Protein AF-A0A3Q2PPS7-F1 (afdb_monomer_lite)

Sequence (268 aa):
MADKELTRVRGRFVEKISKALIKQLLDDLLEDRLLNDGETDSVLEDNTGKADMARCLIDMVRKKGDKASRKMLEHLNKRDPTLFSELGLTDTATPAPQKQQGWSNTLVTTTDSFWNEKRNSKDIYSVSDCSLKSRVALLITNRNFSDTKLTRKGAEKDEENMEKLLRSLNYEVVKYNDLTAERINEALRNFKEHPKLSNTDSVFVVIMSHGKREFVLGVNHSNEKPDEFPIDNIYKYLGPQECPALMNKPKIIIIQACRGGSLYPSWV

Structure (mmCIF, N/CA/C/O backbone):
data_AF-A0A3Q2PPS7-F1
#
_entry.id   AF-A0A3Q2PPS7-F1
#
loop_
_atom_site.group_PDB
_atom_site.id
_atom_site.type_symbol
_atom_site.label_atom_id
_atom_site.label_alt_id
_atom_site.label_comp_id
_atom_site.label_asym_id
_atom_site.label_entity_id
_atom_site.label_seq_id
_atom_site.pdbx_PDB_ins_code
_atom_site.Cartn_x
_atom_site.Cartn_y
_atom_site.Cartn_z
_atom_site.occupancy
_atom_site.B_iso_or_equiv
_atom_site.auth_seq_id
_atom_site.auth_comp_id
_atom_site.auth_asym_id
_atom_site.auth_atom_id
_atom_site.pdbx_PDB_model_num
ATOM 1 N N . MET A 1 1 ? -31.297 3.226 -7.432 1.00 61.66 1 MET A N 1
ATOM 2 C CA . MET A 1 1 ? -29.826 3.143 -7.548 1.00 61.66 1 MET A CA 1
ATOM 3 C C . MET A 1 1 ? -29.544 2.171 -8.684 1.00 61.66 1 MET A C 1
ATOM 5 O O . MET A 1 1 ? -30.187 1.128 -8.738 1.00 61.66 1 MET A O 1
ATOM 9 N N . ALA A 1 2 ? -28.716 2.567 -9.643 1.00 74.88 2 ALA A N 1
ATOM 10 C CA . ALA A 1 2 ? -28.432 1.851 -10.883 1.00 74.88 2 ALA A CA 1
ATOM 11 C C . ALA A 1 2 ? -27.744 0.492 -10.652 1.00 74.88 2 ALA A C 1
ATOM 13 O O . ALA A 1 2 ? -27.945 -0.440 -11.424 1.00 74.88 2 ALA A O 1
ATOM 14 N N . ASP A 1 3 ? -26.989 0.340 -9.565 1.00 73.12 3 ASP A N 1
ATOM 15 C CA . ASP A 1 3 ? -26.395 -0.933 -9.129 1.00 73.12 3 ASP A CA 1
ATOM 16 C C . ASP A 1 3 ? -27.457 -1.991 -8.749 1.00 73.12 3 ASP A C 1
ATOM 18 O O . ASP A 1 3 ? -27.332 -3.181 -9.075 1.00 73.12 3 ASP A O 1
ATOM 22 N N . LYS A 1 4 ? -28.549 -1.556 -8.106 1.00 77.88 4 LYS A N 1
ATOM 23 C CA . LYS A 1 4 ? -29.717 -2.392 -7.791 1.00 77.88 4 LYS A CA 1
ATOM 24 C C . LYS A 1 4 ? -30.485 -2.769 -9.055 1.00 77.88 4 LYS A C 1
ATOM 26 O O . LYS A 1 4 ? -30.928 -3.910 -9.168 1.00 77.88 4 LYS A O 1
ATOM 31 N N . GLU A 1 5 ? -30.569 -1.862 -10.028 1.00 80.50 5 GLU A N 1
ATOM 32 C CA . GLU A 1 5 ? -31.173 -2.153 -11.333 1.00 80.50 5 GLU A CA 1
ATOM 33 C C . GLU A 1 5 ? -30.358 -3.185 -12.117 1.00 80.50 5 GLU A C 1
ATOM 35 O O . GLU A 1 5 ? -30.931 -4.173 -12.571 1.00 80.50 5 GLU A O 1
ATOM 40 N N . LEU A 1 6 ? -29.026 -3.050 -12.184 1.00 83.81 6 LEU A N 1
ATOM 41 C CA . LEU A 1 6 ? -28.160 -4.070 -12.794 1.00 83.81 6 LEU A CA 1
ATOM 42 C C . LEU A 1 6 ? -28.291 -5.431 -12.103 1.00 83.81 6 LEU A C 1
ATOM 44 O O . LEU A 1 6 ? -28.300 -6.465 -12.766 1.00 83.81 6 LEU A O 1
ATOM 48 N N . THR A 1 7 ? -28.463 -5.450 -10.781 1.00 85.50 7 THR A N 1
ATOM 49 C CA . THR A 1 7 ? -28.730 -6.693 -10.040 1.00 85.50 7 THR A CA 1
ATOM 50 C C . THR A 1 7 ? -30.071 -7.311 -10.432 1.00 85.50 7 THR A C 1
ATOM 52 O O . THR A 1 7 ? -30.137 -8.519 -10.662 1.00 85.50 7 THR A O 1
ATOM 55 N N . ARG A 1 8 ? -31.120 -6.492 -10.573 1.00 85.94 8 ARG A N 1
ATOM 56 C CA . ARG A 1 8 ? -32.465 -6.921 -10.982 1.00 85.94 8 ARG A CA 1
ATOM 57 C C . ARG A 1 8 ? -32.490 -7.475 -12.406 1.00 85.94 8 ARG A C 1
ATOM 59 O O . ARG A 1 8 ? -33.184 -8.457 -12.667 1.00 85.94 8 ARG A O 1
ATOM 66 N N . VAL A 1 9 ? -31.753 -6.865 -13.336 1.00 87.44 9 VAL A N 1
ATOM 67 C CA . VAL A 1 9 ? -31.757 -7.277 -14.751 1.00 87.44 9 VAL A CA 1
ATOM 68 C C . VAL A 1 9 ? -30.691 -8.317 -15.097 1.00 87.44 9 VAL A C 1
ATOM 70 O O . VAL A 1 9 ? -30.728 -8.854 -16.200 1.00 87.44 9 VAL A O 1
ATOM 73 N N . ARG A 1 10 ? -29.795 -8.667 -14.161 1.00 87.19 10 ARG A N 1
ATOM 74 C CA . ARG A 1 10 ? -28.635 -9.549 -14.384 1.00 87.19 10 ARG A CA 1
ATOM 75 C C . ARG A 1 10 ? -28.946 -10.835 -15.145 1.00 87.19 10 ARG A C 1
ATOM 77 O O . ARG A 1 10 ? -28.239 -11.153 -16.093 1.00 87.19 10 ARG A O 1
ATOM 84 N N . GLY A 1 11 ? -29.985 -11.571 -14.747 1.00 83.50 11 GLY A N 1
ATOM 85 C CA . GLY A 1 11 ? -30.353 -12.832 -15.407 1.00 83.50 11 GLY A CA 1
ATOM 86 C C . GLY A 1 11 ? -30.744 -12.629 -16.873 1.00 83.50 11 GLY A C 1
ATOM 87 O O . GLY A 1 11 ? -30.149 -13.224 -17.767 1.00 83.50 11 GLY A O 1
ATOM 88 N N . ARG A 1 12 ? -31.668 -11.694 -17.121 1.00 86.00 12 ARG A N 1
ATOM 89 C CA . ARG A 1 12 ? -32.157 -11.372 -18.471 1.00 86.00 12 ARG A CA 1
ATOM 90 C C . ARG A 1 12 ? -31.072 -10.750 -19.351 1.00 86.00 12 ARG A C 1
ATOM 92 O O . ARG A 1 12 ? -31.023 -11.023 -20.545 1.00 86.00 12 ARG A O 1
ATOM 99 N N . PHE A 1 13 ? -30.185 -9.949 -18.762 1.00 88.00 13 PHE A N 1
ATOM 100 C CA . PHE A 1 13 ? -29.039 -9.365 -19.453 1.00 88.00 13 PHE A CA 1
ATOM 101 C C . PHE A 1 13 ? -28.119 -10.456 -20.009 1.00 88.00 13 PHE A C 1
ATOM 103 O O . PHE A 1 13 ? -27.804 -10.443 -21.194 1.00 88.00 13 PHE A O 1
ATOM 110 N N . VAL A 1 14 ? -27.762 -11.445 -19.183 1.00 88.44 14 VAL A N 1
ATOM 111 C CA . VAL A 1 14 ? -26.892 -12.570 -19.565 1.00 88.44 14 VAL A CA 1
ATOM 112 C C . VAL A 1 14 ? -27.507 -13.429 -20.674 1.00 88.44 14 VAL A C 1
ATOM 114 O O . VAL A 1 14 ? -26.804 -13.866 -21.589 1.00 88.44 14 VAL A O 1
ATOM 117 N N . GLU A 1 15 ? -28.818 -13.655 -20.619 1.00 85.81 15 GLU A N 1
ATOM 118 C CA . GLU A 1 15 ? -29.540 -14.440 -21.623 1.00 85.81 15 GLU A CA 1
ATOM 119 C C . GLU A 1 15 ? -29.601 -13.732 -22.977 1.00 85.81 15 GLU A C 1
ATOM 121 O O . GLU A 1 15 ? -29.369 -14.357 -24.016 1.00 85.81 15 GLU A O 1
ATOM 126 N N . LYS A 1 16 ? -29.870 -12.423 -22.981 1.00 85.31 16 LYS A N 1
ATOM 127 C CA . LYS A 1 16 ? -30.231 -11.693 -24.201 1.00 85.31 16 LYS A CA 1
ATOM 128 C C . LYS A 1 16 ? -29.073 -10.974 -24.885 1.00 85.31 16 LYS A C 1
ATOM 130 O O . LYS A 1 16 ? -29.063 -10.907 -26.110 1.00 85.31 16 LYS A O 1
ATOM 135 N N . ILE A 1 17 ? -28.064 -10.504 -24.151 1.00 89.00 17 ILE A N 1
ATOM 136 C CA . ILE A 1 17 ? -26.972 -9.729 -24.757 1.00 89.00 17 ILE A CA 1
ATOM 137 C C . ILE A 1 17 ? -26.162 -10.564 -25.760 1.00 89.00 17 ILE A C 1
ATOM 139 O O . ILE A 1 17 ? -25.906 -11.744 -25.532 1.00 89.00 17 ILE A O 1
ATOM 143 N N . SER A 1 18 ? -25.750 -9.984 -26.887 1.00 87.69 18 SER A N 1
ATOM 144 C CA . SER A 1 18 ? -24.896 -10.659 -27.873 1.00 87.69 18 SER A CA 1
ATOM 145 C C . SER A 1 18 ? -23.407 -10.494 -27.538 1.00 87.69 18 SER A C 1
ATOM 147 O O . SER A 1 18 ? -23.012 -9.526 -26.892 1.00 87.69 18 SER A O 1
ATOM 149 N N . LYS A 1 19 ? -22.540 -11.404 -28.015 1.00 85.44 19 LYS A N 1
ATOM 150 C CA . LYS A 1 19 ? -21.078 -11.258 -27.838 1.00 85.44 19 LYS A CA 1
ATOM 151 C C . LYS A 1 19 ? -20.547 -9.950 -28.443 1.00 85.44 19 LYS A C 1
ATOM 153 O O . LYS A 1 19 ? -19.611 -9.374 -27.903 1.00 85.44 19 LYS A O 1
ATOM 158 N N . ALA A 1 20 ? -21.145 -9.487 -29.542 1.00 86.00 20 ALA A N 1
ATOM 159 C CA . ALA A 1 20 ? -20.777 -8.227 -30.183 1.00 86.00 20 ALA A CA 1
ATOM 160 C C . ALA A 1 20 ? -21.108 -7.020 -29.292 1.00 86.00 20 ALA A C 1
ATOM 162 O O . ALA A 1 20 ? -20.257 -6.157 -29.106 1.00 86.00 20 ALA A O 1
ATOM 163 N N . LEU A 1 21 ? -22.296 -7.004 -28.676 1.00 88.00 21 LEU A N 1
ATOM 164 C CA . LEU A 1 21 ? -22.686 -5.939 -27.748 1.00 88.00 21 LEU A CA 1
ATOM 165 C C . LEU A 1 21 ? -21.839 -5.939 -26.473 1.00 88.00 21 LEU A C 1
ATOM 167 O O . LEU A 1 21 ? -21.512 -4.870 -25.978 1.00 88.00 21 LEU A O 1
ATOM 171 N N . ILE A 1 22 ? -21.431 -7.106 -25.960 1.00 88.75 22 ILE A N 1
ATOM 172 C CA . ILE A 1 22 ? -20.503 -7.176 -24.816 1.00 88.75 22 ILE A CA 1
ATOM 173 C C . ILE A 1 22 ? -19.193 -6.451 -25.145 1.00 88.75 22 ILE A C 1
ATOM 175 O O . ILE A 1 22 ? -18.739 -5.644 -24.344 1.00 88.75 22 ILE A O 1
ATOM 179 N N . LYS A 1 23 ? -18.612 -6.708 -26.325 1.00 88.00 23 LYS A N 1
ATOM 180 C CA . LYS A 1 23 ? -17.372 -6.050 -26.766 1.00 88.00 23 LYS A CA 1
ATOM 181 C C . LYS A 1 23 ? -17.551 -4.540 -26.917 1.00 88.00 23 LYS A C 1
ATOM 183 O O . LYS A 1 23 ? -16.777 -3.785 -26.356 1.00 88.00 23 LYS A O 1
ATOM 188 N N . GLN A 1 24 ? -18.629 -4.109 -27.570 1.00 89.69 24 GLN A N 1
ATOM 189 C CA . GLN A 1 24 ? -18.915 -2.681 -27.739 1.00 89.69 24 GLN A CA 1
ATOM 190 C C . GLN A 1 24 ? -19.123 -1.956 -26.403 1.00 89.69 24 GLN A C 1
ATOM 192 O O . GLN A 1 24 ? -18.656 -0.836 -26.239 1.00 89.69 24 GLN A O 1
ATOM 197 N N . LEU A 1 25 ? -19.793 -2.592 -25.435 1.00 90.75 25 LEU A N 1
ATOM 198 C CA . LEU A 1 25 ? -19.950 -2.022 -24.096 1.00 90.75 25 LEU A CA 1
ATOM 199 C C . LEU A 1 25 ? -18.625 -1.956 -23.337 1.00 90.75 25 LEU A C 1
ATOM 201 O O . LEU A 1 25 ? -18.430 -1.029 -22.560 1.00 90.75 25 LEU A O 1
ATOM 205 N N . LEU A 1 26 ? -17.732 -2.926 -23.529 1.00 88.81 26 LEU A N 1
ATOM 206 C CA . LEU A 1 26 ? -16.391 -2.874 -22.954 1.00 88.81 26 LEU A CA 1
ATOM 207 C C . LEU A 1 26 ? -15.601 -1.688 -23.516 1.00 88.81 26 LEU A C 1
ATOM 209 O O . LEU A 1 26 ? -15.055 -0.923 -22.727 1.00 88.81 26 LEU A O 1
ATOM 213 N N . ASP A 1 27 ? -15.636 -1.483 -24.836 1.00 89.50 27 ASP A N 1
ATOM 214 C CA . ASP A 1 27 ? -14.984 -0.346 -25.499 1.00 89.50 27 ASP A CA 1
ATOM 215 C C . ASP A 1 27 ? -15.531 0.998 -24.978 1.00 89.50 27 ASP A C 1
ATOM 217 O O . ASP A 1 27 ? -14.763 1.881 -24.597 1.00 89.50 27 ASP A O 1
ATOM 221 N N . ASP A 1 28 ? -16.860 1.131 -24.874 1.00 88.62 28 ASP A N 1
ATOM 222 C CA . ASP A 1 28 ? -17.522 2.341 -24.359 1.00 88.62 28 ASP A CA 1
ATOM 223 C C . ASP A 1 28 ? -17.148 2.627 -22.888 1.00 88.62 28 ASP A C 1
ATOM 225 O O . ASP A 1 28 ? -16.948 3.774 -22.478 1.00 88.62 28 ASP A O 1
ATOM 229 N N . LEU A 1 29 ? -17.046 1.580 -22.061 1.00 88.56 29 LEU A N 1
ATOM 230 C CA . LEU A 1 29 ? -16.670 1.704 -20.649 1.00 88.56 29 LEU A CA 1
ATOM 231 C C . LEU A 1 29 ? -15.171 1.968 -20.457 1.00 88.56 29 LEU A C 1
ATOM 233 O O . LEU A 1 29 ? -14.788 2.577 -19.450 1.00 88.56 29 LEU A O 1
ATOM 237 N N . LEU A 1 30 ? -14.337 1.519 -21.392 1.00 86.44 30 LEU A N 1
ATOM 238 C CA . LEU A 1 30 ? -12.911 1.821 -21.446 1.00 86.44 30 LEU A CA 1
ATOM 239 C C . LEU A 1 30 ? -12.684 3.288 -21.841 1.00 86.44 30 LEU A C 1
ATOM 241 O O . LEU A 1 30 ? -11.915 3.988 -21.180 1.00 86.44 30 LEU A O 1
ATOM 245 N N . GLU A 1 31 ? -13.418 3.787 -22.842 1.00 85.88 31 GLU A N 1
ATOM 246 C CA . GLU A 1 31 ? -13.375 5.193 -23.271 1.00 85.88 31 GLU A CA 1
ATOM 247 C C . GLU A 1 31 ? -13.776 6.145 -22.130 1.00 85.88 31 GLU A C 1
ATOM 249 O O . GLU A 1 31 ? -13.086 7.130 -21.849 1.00 85.88 31 GLU A O 1
ATOM 254 N N . ASP A 1 32 ? -14.821 5.790 -21.377 1.00 82.88 32 ASP A N 1
ATOM 255 C CA . ASP A 1 32 ? -15.263 6.528 -20.187 1.00 82.88 32 ASP A CA 1
ATOM 256 C C . ASP A 1 32 ? -14.339 6.357 -18.960 1.00 82.88 32 ASP A C 1
ATOM 258 O O . ASP A 1 32 ? -14.614 6.912 -17.886 1.00 82.88 32 ASP A O 1
ATOM 262 N N . ARG A 1 33 ? -13.236 5.601 -19.094 1.00 81.88 33 ARG A N 1
ATOM 263 C CA . ARG A 1 33 ? -12.273 5.260 -18.028 1.00 81.88 33 ARG A CA 1
ATOM 264 C C . ARG A 1 33 ? -12.924 4.609 -16.806 1.00 81.88 33 ARG A C 1
ATOM 266 O O . ARG A 1 33 ? -12.475 4.789 -15.670 1.00 81.88 33 ARG A O 1
ATOM 273 N N . LEU A 1 34 ? -14.020 3.886 -17.021 1.00 82.12 34 LEU A N 1
ATOM 274 C CA . LEU A 1 34 ? -14.701 3.116 -15.982 1.00 82.12 34 LEU A CA 1
ATOM 275 C C . LEU A 1 34 ? -14.068 1.738 -15.829 1.00 82.12 34 LEU A C 1
ATOM 277 O O . LEU A 1 34 ? -13.962 1.245 -14.702 1.00 82.12 34 LEU A O 1
ATOM 281 N N . LEU A 1 35 ? -13.622 1.155 -16.939 1.00 85.06 35 LEU A N 1
ATOM 282 C CA . LEU A 1 35 ? -12.766 -0.024 -16.974 1.00 85.06 35 LEU A CA 1
ATOM 283 C C . LEU A 1 35 ? -11.358 0.376 -17.426 1.00 85.06 35 LEU A C 1
ATOM 285 O O . LEU A 1 35 ? -11.183 1.392 -18.096 1.00 85.06 35 LEU A O 1
ATOM 289 N N . ASN A 1 36 ? -10.357 -0.397 -17.017 1.00 85.19 36 ASN A N 1
ATOM 290 C CA . ASN A 1 36 ? -9.024 -0.361 -17.619 1.00 85.19 36 ASN A CA 1
ATOM 291 C C . ASN A 1 36 ? -8.842 -1.529 -18.601 1.00 85.19 36 ASN A C 1
ATOM 293 O O . ASN A 1 36 ? -9.676 -2.437 -18.644 1.00 85.19 36 ASN A O 1
ATOM 297 N N . ASP A 1 37 ? -7.754 -1.504 -19.373 1.00 76.62 37 ASP A N 1
ATOM 298 C CA . ASP A 1 37 ? -7.463 -2.533 -20.379 1.00 76.62 37 ASP A CA 1
ATOM 299 C C . ASP A 1 37 ? -7.455 -3.937 -19.753 1.00 76.62 37 ASP A C 1
ATOM 301 O O . ASP A 1 37 ? -8.170 -4.822 -20.205 1.00 76.62 37 ASP A O 1
ATOM 305 N N . GLY A 1 38 ? -6.797 -4.112 -18.601 1.00 74.00 38 GLY A N 1
ATOM 306 C CA . GLY A 1 38 ? -6.730 -5.414 -17.926 1.00 74.00 38 GLY A CA 1
ATOM 307 C C . GLY A 1 38 ? -8.075 -5.927 -17.390 1.00 74.00 38 GLY A C 1
ATOM 308 O O . GLY A 1 38 ? -8.324 -7.131 -17.366 1.00 74.00 38 GLY A O 1
ATOM 309 N N . GLU A 1 39 ? -8.968 -5.036 -16.962 1.00 82.06 39 GLU A N 1
ATOM 310 C CA . GLU A 1 39 ? -10.337 -5.384 -16.563 1.00 82.06 39 GLU A CA 1
ATOM 311 C C . GLU A 1 39 ? -11.185 -5.808 -17.766 1.00 82.06 39 GLU A C 1
ATOM 313 O O . GLU A 1 39 ? -11.967 -6.755 -17.667 1.00 82.06 39 GLU A O 1
ATOM 318 N N . THR A 1 40 ? -10.998 -5.136 -18.900 1.00 82.94 40 THR A N 1
ATOM 319 C CA . THR A 1 40 ? -11.643 -5.476 -20.171 1.00 82.94 40 THR A CA 1
ATOM 320 C C . THR A 1 40 ? -11.170 -6.836 -20.676 1.00 82.94 40 THR A C 1
ATOM 322 O O . THR A 1 40 ? -11.998 -7.696 -20.989 1.00 82.94 40 THR A O 1
ATOM 325 N N . ASP A 1 41 ? -9.862 -7.078 -20.634 1.00 77.38 41 ASP A N 1
ATOM 326 C CA . ASP A 1 41 ? -9.247 -8.344 -21.026 1.00 77.38 41 ASP A CA 1
ATOM 327 C C . ASP A 1 41 ? -9.715 -9.492 -20.127 1.00 77.38 41 ASP A C 1
ATOM 329 O O . ASP A 1 41 ? -10.116 -10.537 -20.628 1.00 77.38 41 ASP A O 1
ATOM 333 N N . SER A 1 42 ? -9.831 -9.274 -18.811 1.00 78.81 42 SER A N 1
ATOM 334 C CA . SER A 1 42 ? -10.360 -10.290 -17.881 1.00 78.81 42 SER A CA 1
ATOM 335 C C . SER A 1 42 ? -11.794 -10.726 -18.236 1.00 78.81 42 SER A C 1
ATOM 337 O O . SER A 1 42 ? -12.177 -11.881 -18.055 1.00 78.81 42 SER A O 1
ATOM 339 N N . VAL A 1 43 ? -12.628 -9.821 -18.765 1.00 78.19 43 VAL A N 1
ATOM 340 C CA . VAL A 1 43 ? -13.983 -10.180 -19.222 1.00 78.19 43 VAL A CA 1
ATOM 341 C C . VAL A 1 43 ? -13.936 -11.010 -20.512 1.00 78.19 43 VAL A C 1
ATOM 343 O O . VAL A 1 43 ? -14.781 -11.895 -20.692 1.00 78.19 43 VAL A O 1
ATOM 346 N N . LEU A 1 44 ? -12.970 -10.751 -21.396 1.00 76.00 44 LEU A N 1
ATOM 347 C CA . LEU A 1 44 ? -12.836 -11.402 -22.701 1.00 76.00 44 LEU A CA 1
ATOM 348 C C . LEU A 1 44 ? -12.096 -12.749 -22.644 1.00 76.00 44 LEU A C 1
ATOM 350 O O . LEU A 1 44 ? -12.495 -13.676 -23.348 1.00 76.00 44 LEU A O 1
ATOM 354 N N . GLU A 1 45 ? -11.049 -12.859 -21.828 1.00 66.94 45 GLU A N 1
ATOM 355 C CA . GLU A 1 45 ? -10.108 -13.985 -21.802 1.00 66.94 45 GLU A CA 1
ATOM 356 C C . GLU A 1 45 ? -10.534 -15.100 -20.837 1.00 66.94 45 GLU A C 1
ATOM 358 O O . GLU A 1 45 ? -10.444 -16.278 -21.185 1.00 66.94 45 GLU A O 1
ATOM 363 N N . ASP A 1 46 ? -11.090 -14.755 -19.669 1.00 58.69 46 ASP A N 1
ATOM 364 C CA . ASP A 1 46 ? -11.465 -15.746 -18.645 1.00 58.69 46 ASP A CA 1
ATOM 365 C C . ASP A 1 46 ? -12.777 -16.490 -18.966 1.00 58.69 46 ASP A C 1
ATOM 367 O O . ASP A 1 46 ? -13.177 -17.408 -18.247 1.00 58.69 46 ASP A O 1
ATOM 371 N N . ASN A 1 47 ? -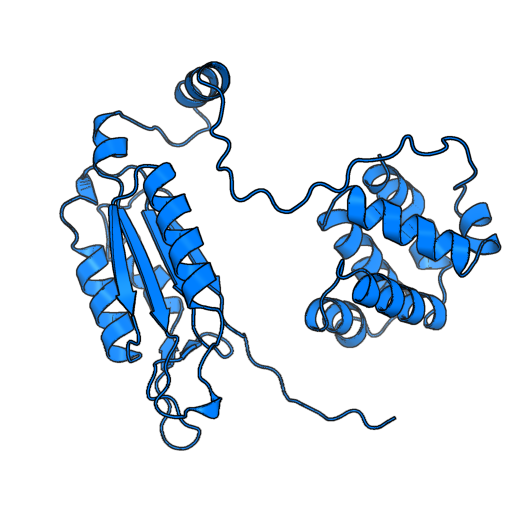13.482 -16.109 -20.040 1.00 63.16 47 ASN A N 1
ATOM 372 C CA . ASN A 1 47 ? -14.845 -16.563 -20.317 1.00 63.16 47 ASN A CA 1
ATOM 373 C C . ASN A 1 47 ? -14.998 -17.107 -21.748 1.00 63.16 47 ASN A C 1
ATOM 375 O O . ASN A 1 47 ? -15.176 -16.361 -22.709 1.00 63.16 47 ASN A O 1
ATOM 379 N N . THR A 1 48 ? -15.033 -18.433 -21.905 1.00 65.38 48 THR A N 1
ATOM 380 C CA . THR A 1 48 ? -15.234 -19.087 -23.217 1.00 65.38 48 THR A CA 1
ATOM 381 C C . THR A 1 48 ? -16.681 -18.955 -23.737 1.00 65.38 48 THR A C 1
ATOM 383 O O . THR A 1 48 ? -16.939 -18.956 -24.951 1.00 65.38 48 THR A O 1
ATOM 386 N N . GLY A 1 49 ? -17.652 -18.775 -22.831 1.00 78.50 49 GLY A N 1
ATOM 387 C CA . GLY A 1 49 ? -19.085 -18.671 -23.119 1.00 78.50 49 GLY A CA 1
ATOM 388 C C . GLY A 1 49 ? -19.645 -17.241 -23.080 1.00 78.50 49 GLY A C 1
ATOM 389 O O . GLY A 1 49 ? -19.288 -16.441 -22.222 1.00 78.50 49 GLY A O 1
ATOM 390 N N . LYS A 1 50 ? -20.619 -16.934 -23.961 1.00 87.00 50 LYS A N 1
ATOM 391 C CA . LYS A 1 50 ? -21.354 -15.641 -23.980 1.00 87.00 50 LYS A CA 1
ATOM 392 C C . LYS A 1 50 ? -21.913 -15.280 -22.599 1.00 87.00 50 LYS A C 1
ATOM 394 O O . LYS A 1 50 ? -21.859 -14.126 -22.187 1.00 87.00 50 LYS A O 1
ATOM 399 N N . ALA A 1 51 ? -22.474 -16.275 -21.913 1.00 84.69 51 ALA A N 1
ATOM 400 C CA . ALA A 1 51 ? -23.114 -16.079 -20.623 1.00 84.69 51 ALA A CA 1
ATOM 401 C C . ALA A 1 51 ? -22.104 -15.696 -19.532 1.00 84.69 51 ALA A C 1
ATOM 403 O O . ALA A 1 51 ? -22.400 -14.840 -18.703 1.00 84.69 51 ALA A O 1
ATOM 404 N N . ASP A 1 52 ? -20.910 -16.285 -19.555 1.00 83.19 52 ASP A N 1
ATOM 405 C CA . ASP A 1 52 ? -19.876 -16.011 -18.559 1.00 83.19 52 ASP A CA 1
ATOM 406 C C . ASP A 1 52 ? -19.242 -14.639 -18.797 1.00 83.19 52 ASP A C 1
ATOM 408 O O . ASP A 1 52 ? -19.141 -13.851 -17.861 1.00 83.19 52 ASP A O 1
ATOM 412 N N . MET A 1 53 ? -19.012 -14.266 -20.064 1.00 84.06 53 MET A N 1
ATOM 413 C CA . MET A 1 53 ? -18.604 -12.903 -20.433 1.00 84.06 53 MET A CA 1
ATOM 414 C C . MET A 1 53 ? -19.620 -11.863 -19.933 1.00 84.06 53 MET A C 1
ATOM 416 O O . MET A 1 53 ? -19.256 -10.859 -19.323 1.00 84.06 53 MET A O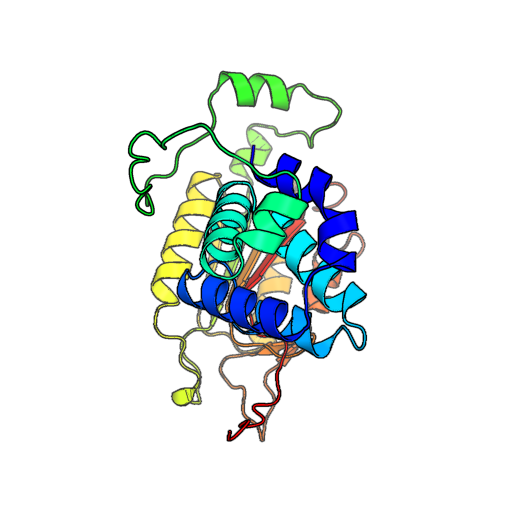 1
ATOM 420 N N . ALA A 1 54 ? -20.916 -12.115 -20.149 1.00 88.31 54 ALA A N 1
ATOM 421 C CA . ALA A 1 54 ? -21.974 -11.208 -19.717 1.00 88.31 54 ALA A CA 1
ATOM 422 C C . ALA A 1 54 ? -22.066 -11.103 -18.185 1.00 88.31 54 ALA A C 1
ATOM 424 O O . ALA A 1 54 ? -22.309 -10.013 -17.667 1.00 88.31 54 ALA A O 1
ATOM 425 N N . ARG A 1 55 ? -21.854 -12.213 -17.458 1.00 90.31 55 ARG A N 1
ATOM 426 C CA . ARG A 1 55 ? -21.801 -12.234 -15.986 1.00 90.31 55 ARG A CA 1
ATOM 427 C C . ARG A 1 55 ? -20.605 -11.448 -15.465 1.00 90.31 55 ARG A C 1
ATOM 429 O O . ARG A 1 55 ? -20.782 -10.626 -14.570 1.00 90.31 55 ARG A O 1
ATOM 436 N N . CYS A 1 56 ? -19.424 -11.660 -16.038 1.00 86.88 56 CYS A N 1
ATOM 437 C CA . CYS A 1 56 ? -18.217 -10.951 -15.631 1.00 86.88 56 CYS A CA 1
ATOM 438 C C . CYS A 1 56 ? -18.341 -9.448 -15.887 1.00 86.88 56 CYS A C 1
ATOM 440 O O . CYS A 1 56 ? -18.099 -8.675 -14.962 1.00 86.88 56 CYS A O 1
ATOM 442 N N . LEU A 1 57 ? -18.834 -9.032 -17.060 1.00 90.00 57 LEU A N 1
ATOM 443 C CA . LEU A 1 57 ? -19.073 -7.619 -17.371 1.00 90.00 57 LEU A CA 1
ATOM 444 C C . LEU A 1 57 ? -20.008 -6.957 -16.347 1.00 90.00 57 LEU A C 1
ATOM 446 O O . LEU A 1 57 ? -19.645 -5.970 -15.706 1.00 90.00 57 LEU A O 1
ATOM 450 N N . ILE A 1 58 ? -21.211 -7.508 -16.159 1.00 89.06 58 ILE A N 1
ATOM 451 C CA . ILE A 1 58 ? -22.222 -6.875 -15.302 1.00 89.06 58 ILE A CA 1
ATOM 452 C C . ILE A 1 58 ? -21.826 -6.889 -13.821 1.00 89.06 58 ILE A C 1
ATOM 454 O O . ILE A 1 58 ? -22.081 -5.922 -13.102 1.00 89.06 58 ILE A O 1
ATOM 458 N N . ASP A 1 59 ? -21.167 -7.953 -13.352 1.00 88.56 59 ASP A N 1
ATOM 459 C CA . ASP A 1 59 ? -20.715 -8.047 -11.965 1.00 88.56 59 ASP A CA 1
ATOM 460 C C . ASP A 1 59 ? -19.531 -7.111 -11.689 1.00 88.56 59 ASP A C 1
ATOM 462 O O . ASP A 1 59 ? -19.454 -6.536 -10.600 1.00 88.56 59 ASP A O 1
ATOM 466 N N . MET A 1 60 ? -18.636 -6.923 -12.664 1.00 86.62 60 MET A N 1
ATOM 467 C CA . MET A 1 60 ? -17.503 -6.003 -12.567 1.00 86.62 60 MET A CA 1
ATOM 468 C C . MET A 1 60 ? -17.970 -4.547 -12.511 1.00 86.62 60 MET A C 1
ATOM 470 O O . MET A 1 60 ? -17.592 -3.811 -11.596 1.00 86.62 60 MET A O 1
ATOM 474 N N . VAL A 1 61 ? -18.864 -4.152 -13.421 1.00 88.06 61 VAL A N 1
ATOM 475 C CA . VAL A 1 61 ? -19.447 -2.805 -13.431 1.00 88.06 61 VAL A CA 1
ATOM 476 C C . VAL A 1 61 ? -20.230 -2.533 -12.145 1.00 88.06 61 VAL A C 1
ATOM 478 O O . VAL A 1 61 ? -20.087 -1.463 -11.551 1.00 88.06 61 VAL A O 1
ATOM 481 N N . ARG A 1 62 ? -21.001 -3.512 -11.650 1.00 86.75 62 ARG A N 1
ATOM 482 C CA . ARG A 1 62 ? -21.734 -3.370 -10.384 1.00 86.75 62 ARG A CA 1
ATOM 483 C C . ARG A 1 62 ? -20.797 -3.143 -9.197 1.00 86.75 62 ARG A C 1
ATOM 485 O O . ARG A 1 62 ? -21.068 -2.278 -8.368 1.00 86.75 62 ARG A O 1
ATOM 492 N N . LYS A 1 63 ? -19.693 -3.894 -9.102 1.00 83.81 63 LYS A N 1
ATOM 493 C CA . LYS A 1 63 ? -18.712 -3.765 -8.005 1.00 83.81 63 LYS A CA 1
ATOM 494 C C . LYS A 1 63 ? -18.017 -2.399 -7.980 1.00 83.81 63 LYS A C 1
ATOM 496 O O . LYS A 1 63 ? -17.612 -1.957 -6.910 1.00 83.81 63 LYS A O 1
ATOM 501 N N . LYS A 1 64 ? -17.925 -1.713 -9.123 1.00 82.62 64 LYS A N 1
ATOM 502 C CA . LYS A 1 64 ? -17.400 -0.338 -9.227 1.00 82.62 64 LYS A CA 1
ATOM 503 C C . LYS A 1 64 ? -18.378 0.737 -8.738 1.00 82.62 64 LYS A C 1
ATOM 505 O O . LYS A 1 64 ? -17.981 1.885 -8.556 1.00 82.62 64 LYS A O 1
ATOM 510 N N . GLY A 1 65 ? -19.637 0.375 -8.487 1.00 81.62 65 GLY A N 1
ATOM 511 C CA . GLY A 1 65 ? -20.634 1.227 -7.843 1.00 81.62 65 GLY A CA 1
ATOM 512 C C . GLY A 1 65 ? -21.639 1.879 -8.796 1.00 81.62 65 GLY A C 1
ATOM 513 O O . GLY A 1 65 ? -21.672 1.629 -10.004 1.00 81.62 65 GLY A O 1
ATOM 514 N N . ASP A 1 66 ? -22.492 2.735 -8.224 1.00 78.94 66 ASP A N 1
ATOM 515 C CA . ASP A 1 66 ? -23.680 3.302 -8.884 1.00 78.94 66 ASP A CA 1
ATOM 516 C C . ASP A 1 66 ? -23.347 4.129 -10.137 1.00 78.94 66 ASP A C 1
ATOM 518 O O . ASP A 1 66 ? -24.063 4.065 -11.133 1.00 78.94 66 ASP A O 1
ATOM 522 N N . LYS A 1 67 ? -22.222 4.857 -10.125 1.00 81.69 67 LYS A N 1
ATOM 523 C CA . LYS A 1 67 ? -21.774 5.680 -11.260 1.00 81.69 67 LYS A CA 1
ATOM 524 C C . LYS A 1 67 ? -21.447 4.830 -12.491 1.00 81.69 67 LYS A C 1
ATOM 526 O O . LYS A 1 67 ? -21.934 5.128 -13.577 1.00 81.69 67 LYS A O 1
ATOM 531 N N . ALA A 1 68 ? -20.649 3.774 -12.314 1.00 85.38 68 ALA A N 1
ATOM 532 C CA . ALA A 1 68 ? -20.291 2.856 -13.394 1.00 85.38 68 ALA A CA 1
ATOM 533 C C . ALA A 1 68 ? -21.525 2.088 -13.887 1.00 85.38 68 ALA A C 1
ATOM 535 O O . ALA A 1 68 ? -21.757 1.979 -15.088 1.00 85.38 68 ALA A O 1
ATOM 536 N N . SER A 1 69 ? -22.369 1.653 -12.946 1.00 88.19 69 SER A N 1
ATOM 537 C CA . SER A 1 69 ? -23.628 0.964 -13.240 1.00 88.19 69 SER A CA 1
ATOM 538 C C . SER A 1 69 ? -24.569 1.812 -14.094 1.00 88.19 69 SER A C 1
ATOM 540 O O . SER A 1 69 ? -25.146 1.321 -15.058 1.00 88.19 69 SER A O 1
ATOM 542 N N . ARG A 1 70 ? -24.688 3.107 -13.788 1.00 86.25 70 ARG A N 1
ATOM 543 C CA . ARG A 1 70 ? -25.512 4.038 -14.564 1.00 86.25 70 ARG A CA 1
ATOM 544 C C . ARG A 1 70 ? -24.955 4.271 -15.962 1.00 86.25 70 ARG A C 1
ATOM 546 O O . ARG A 1 70 ? -25.712 4.252 -16.923 1.00 86.25 70 ARG A O 1
ATOM 553 N N . LYS A 1 71 ? -23.641 4.442 -16.081 1.00 87.69 71 LYS A N 1
ATOM 554 C CA . LYS A 1 71 ? -22.981 4.649 -17.372 1.00 87.69 71 LYS A CA 1
ATOM 555 C C . LYS A 1 71 ? -23.098 3.442 -18.300 1.00 87.69 71 LYS A C 1
ATOM 557 O O . LYS A 1 71 ? -23.382 3.611 -19.478 1.00 87.69 71 LYS A O 1
ATOM 562 N N . MET A 1 72 ? -22.999 2.227 -17.764 1.00 89.31 72 MET A N 1
ATOM 563 C CA . MET A 1 72 ? -23.285 1.011 -18.530 1.00 89.31 72 MET A CA 1
ATOM 564 C C . MET A 1 72 ? -24.734 0.972 -19.031 1.00 89.31 72 MET A C 1
ATOM 566 O O . MET A 1 72 ? -24.968 0.568 -20.164 1.00 89.31 72 MET A O 1
ATOM 570 N N . LEU A 1 73 ? -25.703 1.405 -18.217 1.00 87.88 73 LEU A N 1
ATOM 571 C CA . LEU A 1 73 ? -27.104 1.503 -18.636 1.00 87.88 73 LEU A CA 1
ATOM 572 C C . LEU A 1 73 ? -27.307 2.567 -19.730 1.00 87.88 73 LEU A C 1
ATOM 574 O O . LEU A 1 73 ? -28.038 2.311 -20.682 1.00 87.88 73 LEU A O 1
ATOM 578 N N . GLU A 1 74 ? -26.640 3.721 -19.631 1.00 87.44 74 GLU A N 1
ATOM 579 C CA . GLU A 1 74 ? -26.652 4.764 -20.671 1.00 87.44 74 GLU A CA 1
ATOM 580 C C . GLU A 1 74 ? -26.107 4.232 -22.007 1.00 87.44 74 GLU A C 1
ATOM 582 O O . GLU A 1 74 ? -26.757 4.387 -23.042 1.00 87.44 74 GLU A O 1
ATOM 587 N N . HIS A 1 75 ? -24.953 3.556 -21.987 1.00 88.31 75 HIS A N 1
ATOM 588 C CA . HIS A 1 75 ? -24.358 2.957 -23.188 1.00 88.31 75 HIS A CA 1
ATOM 589 C C . HIS A 1 75 ? -25.198 1.814 -23.746 1.00 88.31 75 HIS A C 1
ATOM 591 O O . HIS A 1 75 ? -25.378 1.727 -24.958 1.00 88.31 75 HIS A O 1
ATOM 597 N N . LEU A 1 76 ? -25.796 0.990 -22.882 1.00 88.44 76 LEU A N 1
ATOM 598 C CA . LEU A 1 76 ? -26.717 -0.066 -23.296 1.00 88.44 76 LEU A CA 1
ATOM 599 C C . LEU A 1 76 ? -27.942 0.509 -24.015 1.00 88.44 76 LEU A C 1
ATOM 601 O O . LEU A 1 76 ? -28.285 0.016 -25.084 1.00 88.44 76 LEU A O 1
ATOM 605 N N . ASN A 1 77 ? -28.553 1.575 -23.486 1.00 86.75 77 ASN A N 1
ATOM 606 C CA . ASN A 1 77 ? -29.671 2.254 -24.147 1.00 86.75 77 ASN A CA 1
ATOM 607 C C . ASN A 1 77 ? -29.251 2.888 -25.481 1.00 86.75 77 ASN A C 1
ATOM 609 O O . ASN A 1 77 ? -29.991 2.836 -26.454 1.00 86.75 77 ASN A O 1
ATOM 613 N N . LYS A 1 78 ? -28.049 3.471 -25.548 1.00 86.88 78 LYS A N 1
ATOM 614 C CA . LYS A 1 78 ? -27.523 4.098 -26.769 1.00 86.88 78 LYS A CA 1
ATOM 615 C C . LYS A 1 78 ? -27.233 3.077 -27.874 1.00 86.88 78 LYS A C 1
ATOM 617 O O . LYS A 1 78 ? -27.468 3.365 -29.044 1.00 86.88 78 LYS A O 1
ATOM 622 N N . ARG A 1 79 ? -26.680 1.917 -27.512 1.00 83.56 79 ARG A N 1
ATOM 623 C CA . ARG A 1 79 ? -26.247 0.869 -28.448 1.00 83.56 79 ARG A CA 1
ATOM 624 C C . ARG A 1 79 ? -27.392 -0.050 -28.861 1.00 83.56 79 ARG A C 1
ATOM 626 O O . ARG A 1 79 ? -27.462 -0.431 -30.025 1.00 83.56 79 ARG A O 1
ATOM 633 N N . ASP A 1 80 ? -28.277 -0.393 -27.928 1.00 85.62 80 ASP A N 1
ATOM 634 C CA . ASP A 1 80 ? -29.432 -1.249 -28.184 1.00 85.62 80 ASP A CA 1
ATOM 635 C C . ASP A 1 80 ? -30.650 -0.832 -27.330 1.00 85.62 80 ASP A C 1
ATOM 637 O O . ASP A 1 80 ? -30.919 -1.411 -26.267 1.00 85.62 80 ASP A O 1
ATOM 641 N N . PRO A 1 81 ? -31.433 0.154 -27.811 1.00 83.44 81 PRO A N 1
ATOM 642 C CA . PRO A 1 81 ? -32.673 0.576 -27.162 1.00 83.44 81 PRO A CA 1
ATOM 643 C C . PRO A 1 81 ? -33.705 -0.555 -27.035 1.00 83.44 81 PRO A C 1
ATOM 645 O O . PRO A 1 81 ? -34.526 -0.554 -26.116 1.00 83.44 81 PRO A O 1
ATOM 648 N N . THR A 1 82 ? -33.678 -1.532 -27.950 1.00 81.12 82 THR A N 1
ATOM 649 C CA . THR A 1 82 ? -34.639 -2.643 -27.957 1.00 81.12 82 THR A CA 1
ATOM 650 C C . THR A 1 82 ? -34.360 -3.606 -26.810 1.00 81.12 82 THR A C 1
ATOM 652 O O . THR A 1 82 ? -35.257 -3.890 -26.015 1.00 81.12 82 THR A O 1
ATOM 655 N N . LEU A 1 83 ? -33.096 -3.994 -26.625 1.00 82.69 83 LEU A N 1
ATOM 656 C CA . LEU A 1 83 ? -32.650 -4.775 -25.477 1.00 82.69 83 LEU A CA 1
ATOM 657 C C . LEU A 1 83 ? -32.862 -4.009 -24.165 1.00 82.69 83 LEU A C 1
ATOM 659 O O . LEU A 1 83 ? -33.303 -4.596 -23.178 1.00 82.69 83 LEU A O 1
ATOM 663 N N . PHE A 1 84 ? -32.603 -2.700 -24.143 1.00 82.06 84 PHE A N 1
ATOM 664 C CA . PHE A 1 84 ? -32.827 -1.857 -22.966 1.00 82.06 84 PHE A CA 1
ATOM 665 C C . PHE A 1 84 ? -34.301 -1.867 -22.518 1.00 82.06 84 PHE A C 1
ATOM 667 O O . PHE A 1 84 ? -34.601 -2.143 -21.351 1.00 82.06 84 PHE A O 1
ATOM 674 N N . SER A 1 85 ? -35.231 -1.691 -23.461 1.00 79.75 85 SER A N 1
ATOM 675 C CA . SER A 1 85 ? -36.671 -1.795 -23.202 1.00 79.75 85 SER A CA 1
ATOM 676 C C . SER A 1 85 ? -37.085 -3.211 -22.779 1.00 79.75 85 SER A C 1
ATOM 678 O O . SER A 1 85 ? -37.862 -3.379 -21.839 1.00 79.75 85 SER A O 1
ATOM 680 N N . GLU A 1 86 ? -36.545 -4.254 -23.414 1.00 80.69 86 GLU A N 1
ATOM 681 C CA . GLU A 1 86 ? -36.829 -5.655 -23.068 1.00 80.69 86 GLU A CA 1
ATOM 682 C C . GLU A 1 86 ? -36.339 -6.060 -21.668 1.00 80.69 86 GLU A C 1
ATOM 684 O O . GLU A 1 86 ? -36.906 -6.951 -21.021 1.00 80.69 86 GLU A O 1
ATOM 689 N N . LEU A 1 87 ? -35.289 -5.406 -21.173 1.00 77.94 87 LEU A N 1
ATOM 690 C CA . LEU A 1 87 ? -34.805 -5.561 -19.803 1.00 77.94 87 LEU A CA 1
ATOM 691 C C . LEU A 1 87 ? -35.700 -4.827 -18.787 1.00 77.94 87 LEU A C 1
ATOM 693 O O . LEU A 1 87 ? -35.523 -4.992 -17.576 1.00 77.94 87 LEU A O 1
ATOM 697 N N . GLY A 1 88 ? -36.739 -4.118 -19.239 1.00 71.88 88 GLY A N 1
ATOM 698 C CA . GLY A 1 88 ? -37.673 -3.385 -18.386 1.00 71.88 88 GLY A CA 1
ATOM 699 C C . GLY A 1 88 ? -36.995 -2.202 -17.702 1.00 71.88 88 GLY A C 1
ATOM 700 O O . GLY A 1 88 ? -37.169 -2.009 -16.495 1.00 71.88 88 GLY A O 1
ATOM 701 N N . LEU A 1 89 ? -36.157 -1.495 -18.463 1.00 72.19 89 LEU A N 1
ATOM 702 C CA . LEU A 1 89 ? -35.476 -0.263 -18.092 1.00 72.19 89 LEU A CA 1
ATOM 703 C C . LEU A 1 89 ? -36.132 0.865 -18.909 1.00 72.19 89 LEU A C 1
ATOM 705 O O . LEU A 1 89 ? -35.627 1.249 -19.949 1.00 72.19 89 LEU A O 1
ATOM 709 N N . THR A 1 90 ? -37.314 1.343 -18.522 1.00 54.84 90 THR A N 1
ATOM 710 C CA . THR A 1 90 ? -37.971 2.488 -19.189 1.00 54.84 90 THR A CA 1
ATOM 711 C C . THR A 1 90 ? -38.211 3.618 -18.186 1.00 54.84 90 THR A C 1
ATOM 713 O O . THR A 1 90 ? -38.610 3.346 -17.054 1.00 54.84 90 THR A O 1
ATOM 716 N N . ASP A 1 91 ? -37.913 4.845 -18.636 1.00 51.78 91 ASP A N 1
ATOM 717 C CA . ASP A 1 91 ? -37.815 6.157 -17.958 1.00 51.78 91 ASP A CA 1
ATOM 718 C C . ASP A 1 91 ? -38.875 6.451 -16.872 1.00 51.78 91 ASP A C 1
ATOM 720 O O . ASP A 1 91 ? -40.019 6.029 -16.980 1.00 51.78 91 ASP A O 1
ATOM 724 N N . THR A 1 92 ? -38.590 7.186 -15.788 1.00 40.22 92 THR A N 1
ATOM 725 C CA . THR A 1 92 ? -38.172 8.600 -15.811 1.00 40.22 92 THR A CA 1
ATOM 726 C C . THR A 1 92 ? -37.294 9.013 -14.622 1.00 40.22 92 THR A C 1
ATOM 728 O O . THR A 1 92 ? -37.702 8.864 -13.471 1.00 40.22 92 THR A O 1
ATOM 731 N N . ALA A 1 93 ? -36.167 9.672 -14.896 1.00 34.69 93 ALA A N 1
ATOM 732 C CA . ALA A 1 93 ? -35.729 10.858 -14.152 1.00 34.69 93 ALA A CA 1
ATOM 733 C C . ALA A 1 93 ? -34.569 11.518 -14.906 1.00 34.69 93 ALA A C 1
ATOM 735 O O . ALA A 1 93 ? -33.439 11.032 -14.894 1.00 34.69 93 ALA A O 1
ATOM 736 N N . THR A 1 94 ? -34.854 12.648 -15.543 1.00 38.41 94 THR A N 1
ATOM 737 C CA . THR A 1 94 ? -33.855 13.601 -16.030 1.00 38.41 94 THR A CA 1
ATOM 738 C C . THR A 1 94 ? -32.852 13.886 -14.904 1.00 38.41 94 THR A C 1
ATOM 740 O O . THR A 1 94 ? -33.277 14.276 -13.810 1.00 38.41 94 THR A O 1
ATOM 743 N N . PRO A 1 95 ? -31.535 13.701 -15.101 1.00 40.25 95 PRO A N 1
ATOM 744 C CA . PRO A 1 95 ? -30.594 13.975 -14.035 1.00 40.25 95 PRO A CA 1
ATOM 745 C C . PRO A 1 95 ? -30.456 15.488 -13.871 1.00 40.25 95 PRO A C 1
ATOM 747 O O . PRO A 1 95 ? -30.060 16.202 -14.794 1.00 40.25 95 PRO A O 1
ATOM 750 N N . ALA A 1 96 ? -30.745 15.972 -12.661 1.00 33.38 96 ALA A N 1
ATOM 751 C CA . ALA A 1 96 ? -30.207 17.238 -12.183 1.00 33.38 96 ALA A CA 1
ATOM 752 C C . ALA A 1 96 ? -28.687 17.256 -12.445 1.00 33.38 96 ALA A C 1
ATOM 754 O O . ALA A 1 96 ? -28.048 16.205 -12.305 1.00 33.38 96 ALA A O 1
ATOM 755 N N . PRO A 1 97 ? -28.093 18.404 -12.816 1.00 32.50 97 PRO A N 1
ATOM 756 C CA . PRO A 1 97 ? -26.682 18.478 -13.164 1.00 32.50 97 PRO A CA 1
ATOM 757 C C . PRO A 1 97 ? -25.844 18.016 -11.971 1.00 32.50 97 PRO A C 1
ATOM 759 O O . PRO A 1 97 ? -25.672 18.728 -10.980 1.00 32.50 97 PRO A O 1
ATOM 762 N N . GLN A 1 98 ? -25.334 16.786 -12.049 1.00 42.72 98 GLN A N 1
ATOM 763 C CA . GLN A 1 98 ? -24.377 16.289 -11.081 1.00 42.72 98 GLN A CA 1
ATOM 764 C C . GLN A 1 98 ? -23.081 17.045 -11.332 1.00 42.72 98 GLN A C 1
ATOM 766 O O . GLN A 1 98 ? -22.431 16.856 -12.360 1.00 42.72 98 GLN A O 1
ATOM 771 N N . LYS A 1 99 ? -22.729 17.929 -10.388 1.00 38.28 99 LYS A N 1
ATOM 772 C CA . LYS A 1 99 ? -21.406 18.550 -10.317 1.00 38.28 99 LYS A CA 1
ATOM 773 C C . LYS A 1 99 ? -20.375 17.453 -10.546 1.00 38.28 99 LYS A C 1
ATOM 775 O O . LYS A 1 99 ? -20.343 16.481 -9.791 1.00 38.28 99 LYS A O 1
ATOM 780 N N . GLN A 1 100 ? -19.558 17.610 -11.586 1.00 37.84 100 GLN A N 1
ATOM 781 C CA . GLN A 1 100 ? -18.343 16.827 -11.742 1.00 37.84 100 GLN A CA 1
ATOM 782 C C . GLN A 1 100 ? -17.592 16.939 -10.418 1.00 37.84 100 GLN A C 1
ATOM 784 O O . GLN A 1 100 ? -17.123 18.018 -10.055 1.00 37.84 100 GLN A O 1
ATOM 789 N N . GLN A 1 101 ? -17.558 15.857 -9.642 1.00 45.09 101 GLN A N 1
ATOM 790 C CA . GLN A 1 101 ? -16.696 15.787 -8.478 1.00 45.09 101 GLN A CA 1
ATOM 791 C C . GLN A 1 101 ? -15.285 15.711 -9.051 1.00 45.09 101 GLN A C 1
ATOM 793 O O . GLN A 1 101 ? -14.788 14.640 -9.395 1.00 45.09 101 GLN A O 1
ATOM 798 N N . GLY A 1 102 ? -14.696 16.887 -9.272 1.00 45.12 102 GLY A N 1
ATOM 799 C CA . GLY A 1 102 ? -13.276 17.010 -9.531 1.00 45.12 102 GLY A CA 1
ATOM 800 C C . GLY A 1 102 ? -12.543 16.283 -8.414 1.00 45.12 102 GLY A C 1
ATOM 801 O O . GLY A 1 102 ? -12.987 16.300 -7.261 1.00 45.12 102 GLY A O 1
ATOM 802 N N . TRP A 1 103 ? -11.460 15.598 -8.769 1.00 45.88 103 TRP A N 1
ATOM 803 C CA . TRP A 1 103 ? -10.613 14.936 -7.790 1.00 45.88 103 TRP A CA 1
ATOM 804 C C . TRP A 1 103 ? -10.194 15.972 -6.748 1.00 45.88 103 TRP A C 1
ATOM 806 O O . TRP A 1 103 ? -9.467 16.920 -7.046 1.00 45.88 103 TRP A O 1
ATOM 816 N N . SER A 1 104 ? -10.727 15.840 -5.538 1.00 61.56 104 SER A N 1
ATOM 817 C CA . SER A 1 104 ? -10.388 16.736 -4.446 1.00 61.56 104 SER A CA 1
ATOM 818 C C . SER A 1 104 ? -9.133 16.198 -3.779 1.00 61.56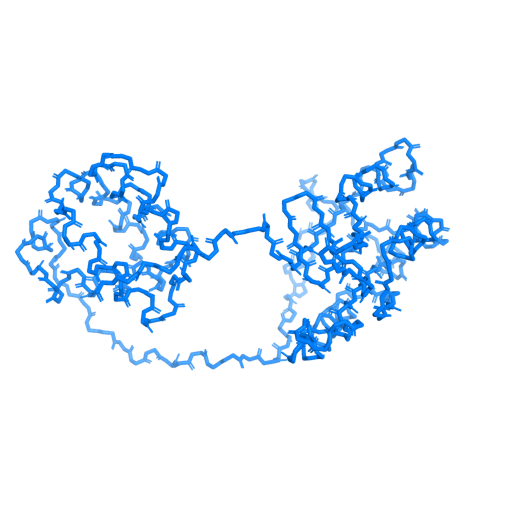 104 SER A C 1
ATOM 820 O O . SER A 1 104 ? -9.117 15.069 -3.298 1.00 61.56 104 SER A O 1
ATOM 822 N N . ASN A 1 105 ? -8.087 17.017 -3.719 1.00 66.38 105 ASN A N 1
ATOM 823 C CA . ASN A 1 105 ? -6.884 16.718 -2.934 1.00 66.38 105 ASN A CA 1
ATOM 824 C C . ASN A 1 105 ? -7.064 17.062 -1.440 1.00 66.38 105 ASN A C 1
ATOM 826 O O . ASN A 1 105 ? -6.103 17.024 -0.658 1.00 66.38 105 ASN A O 1
ATOM 830 N N . THR A 1 106 ? -8.285 17.448 -1.053 1.00 74.62 106 THR A N 1
ATOM 831 C CA . THR A 1 106 ? -8.665 17.757 0.322 1.00 74.62 106 THR A CA 1
ATOM 832 C C . THR A 1 106 ? -9.020 16.465 1.040 1.00 74.62 106 THR A C 1
ATOM 834 O O . THR A 1 106 ? -10.005 15.807 0.710 1.00 74.62 106 THR A O 1
ATOM 837 N N . LEU A 1 107 ? -8.214 16.120 2.042 1.00 76.06 107 LEU A N 1
ATOM 838 C CA . LEU A 1 107 ? -8.514 15.033 2.965 1.00 76.06 107 LEU A CA 1
ATOM 839 C C . LEU A 1 107 ? -9.717 15.439 3.817 1.00 76.06 107 LEU A C 1
ATOM 841 O O . LEU A 1 107 ? -9.655 16.421 4.553 1.00 76.06 107 LEU A O 1
ATOM 845 N N . VAL A 1 108 ? -10.807 14.688 3.693 1.00 80.19 108 VAL A N 1
ATOM 846 C CA . VAL A 1 108 ? -11.991 14.842 4.539 1.00 80.19 108 VAL A CA 1
ATOM 847 C C . VAL A 1 108 ? -11.900 13.787 5.628 1.00 80.19 108 VAL A C 1
ATOM 849 O O . VAL A 1 108 ? -12.025 12.593 5.360 1.00 80.19 108 VAL A O 1
ATOM 852 N N . THR A 1 109 ? -11.628 14.223 6.852 1.00 78.38 109 THR A N 1
ATOM 853 C CA . THR A 1 109 ? -11.631 13.335 8.013 1.00 78.38 109 THR A CA 1
ATOM 854 C C . THR A 1 109 ? -13.060 12.948 8.378 1.00 78.38 109 THR A C 1
ATOM 856 O O . THR A 1 109 ? -14.019 13.658 8.070 1.00 78.38 109 THR A O 1
ATOM 859 N N . THR A 1 110 ? -13.208 11.810 9.052 1.00 80.81 110 THR A N 1
ATOM 860 C CA . THR A 1 110 ? -14.496 11.428 9.640 1.00 80.81 110 THR A CA 1
ATOM 861 C C . THR A 1 110 ? -14.943 12.440 10.699 1.00 80.81 110 THR A C 1
ATOM 863 O O . THR A 1 110 ? -14.124 13.178 11.244 1.00 80.81 110 THR A O 1
ATOM 866 N N . THR A 1 111 ? -16.238 12.455 11.018 1.00 87.06 111 THR A N 1
ATOM 867 C CA . THR A 1 111 ? -16.760 13.232 12.145 1.00 87.06 111 THR A CA 1
ATOM 868 C C . THR A 1 111 ? -16.377 12.592 13.480 1.00 87.06 111 THR A C 1
ATOM 870 O O . THR A 1 111 ? -16.311 11.362 13.594 1.00 87.06 111 THR A O 1
ATOM 873 N N . ASP A 1 112 ? -16.205 13.422 14.512 1.00 84.50 112 ASP A N 1
ATOM 874 C CA . ASP A 1 112 ? -15.935 12.963 15.883 1.00 84.50 112 ASP A CA 1
ATOM 875 C C . ASP A 1 112 ? -17.050 12.053 16.411 1.00 84.50 112 ASP A C 1
ATOM 877 O O . ASP A 1 112 ? -16.792 11.084 17.122 1.00 84.50 112 ASP A O 1
ATOM 881 N N . SER A 1 113 ? -18.302 12.324 16.025 1.00 86.81 113 SER A N 1
ATOM 882 C CA . SER A 1 113 ? -19.460 11.507 16.400 1.00 86.81 113 SER A CA 1
ATOM 883 C C . SER A 1 113 ? -19.344 10.072 15.886 1.00 86.81 113 SER A C 1
ATOM 885 O O . SER A 1 113 ? -19.483 9.132 16.668 1.00 86.81 113 SER A O 1
ATOM 887 N N . PHE A 1 114 ? -19.024 9.899 14.600 1.00 88.00 114 PHE A N 1
ATOM 888 C CA . PHE A 1 114 ? -18.815 8.583 14.003 1.00 88.00 114 PHE A CA 1
ATOM 889 C C . PHE A 1 114 ? -17.633 7.874 14.665 1.00 88.00 114 PHE A C 1
ATOM 891 O O . PHE A 1 114 ? -17.708 6.687 14.979 1.00 88.00 114 PHE A O 1
ATOM 898 N N . TRP A 1 115 ? -16.545 8.603 14.917 1.00 83.69 115 TRP A N 1
ATOM 899 C CA . TRP A 1 115 ? -15.351 8.027 15.522 1.00 83.69 115 TRP A CA 1
ATOM 900 C C . TRP A 1 115 ? -15.609 7.514 16.946 1.00 83.69 115 TRP A C 1
ATOM 902 O O . TRP A 1 115 ? -15.265 6.374 17.262 1.00 83.69 115 TRP A O 1
ATOM 912 N N . ASN A 1 116 ? -16.290 8.307 17.776 1.00 84.94 116 ASN A N 1
ATOM 913 C CA . ASN A 1 116 ? -16.649 7.933 19.144 1.00 84.94 116 ASN A CA 1
ATOM 914 C C . ASN A 1 116 ? -17.640 6.761 19.199 1.00 84.94 116 ASN A C 1
ATOM 916 O O . ASN A 1 116 ? -17.528 5.905 20.076 1.00 84.94 116 ASN A O 1
ATOM 920 N N . GLU A 1 117 ? -18.583 6.680 18.256 1.00 87.56 117 GLU A N 1
ATOM 921 C CA . GLU A 1 117 ? -19.488 5.532 18.140 1.00 87.56 117 GLU A CA 1
ATOM 922 C C . GLU A 1 117 ? -18.703 4.242 17.850 1.00 87.56 117 GLU A C 1
ATOM 924 O O . GLU A 1 117 ? -18.862 3.236 18.544 1.00 87.56 117 GLU A O 1
ATOM 929 N N . LYS A 1 118 ? -17.808 4.273 16.853 1.00 86.94 118 LYS A N 1
ATOM 930 C CA . LYS A 1 118 ? -17.058 3.084 16.421 1.00 86.94 118 LYS A CA 1
ATOM 931 C C . LYS A 1 118 ? -15.999 2.642 17.422 1.00 86.94 118 LYS A C 1
ATOM 933 O O . LYS A 1 118 ? -15.804 1.441 17.586 1.00 86.94 118 LYS A O 1
ATOM 938 N N . ARG A 1 119 ? -15.365 3.573 18.139 1.00 81.94 119 ARG A N 1
ATOM 939 C CA . ARG A 1 119 ? -14.341 3.259 19.151 1.00 81.94 119 ARG A CA 1
ATOM 940 C C . ARG A 1 119 ? -14.867 2.381 20.294 1.00 81.94 119 ARG A C 1
ATOM 942 O O . ARG A 1 119 ? -14.093 1.638 20.886 1.00 81.94 119 ARG A O 1
ATOM 949 N N . ASN A 1 120 ? -16.167 2.453 20.582 1.00 80.06 120 ASN A N 1
ATOM 950 C CA . ASN A 1 120 ? -16.818 1.688 21.648 1.00 80.06 120 ASN A CA 1
ATOM 951 C C . ASN A 1 120 ? -17.449 0.367 21.164 1.00 80.06 120 ASN A C 1
ATOM 953 O O . ASN A 1 120 ? -18.048 -0.359 21.960 1.00 80.06 120 ASN A O 1
ATOM 957 N N . SER A 1 121 ? -17.342 0.046 19.871 1.00 89.25 121 SER A N 1
ATOM 958 C CA . SER A 1 121 ? -17.875 -1.198 19.316 1.00 89.25 121 SER A CA 1
ATOM 959 C C . SER A 1 121 ? -16.967 -2.386 19.636 1.00 89.25 121 SER A C 1
ATOM 961 O O . SER A 1 121 ? -15.749 -2.306 19.496 1.00 89.25 121 SER A O 1
ATOM 963 N N . LYS A 1 122 ? -17.572 -3.516 20.014 1.00 87.00 122 LYS A N 1
ATOM 964 C CA . LYS A 1 122 ? -16.855 -4.777 20.266 1.00 87.00 122 LYS A CA 1
ATOM 965 C C . LYS A 1 122 ? -16.425 -5.496 18.983 1.00 87.00 122 LYS A C 1
ATOM 967 O O . LYS A 1 122 ? -15.530 -6.331 19.045 1.00 87.00 122 LYS A O 1
ATOM 972 N N . ASP A 1 123 ? -17.025 -5.152 17.843 1.00 90.62 123 ASP A N 1
ATOM 973 C CA . ASP A 1 123 ? -16.749 -5.777 16.540 1.00 90.62 123 ASP A CA 1
ATOM 974 C C . ASP A 1 123 ? -15.610 -5.078 15.774 1.00 90.62 123 ASP A C 1
ATOM 976 O O . ASP A 1 123 ? -15.329 -5.400 14.620 1.00 90.62 123 ASP A O 1
ATOM 980 N N . ILE A 1 124 ? -14.963 -4.084 16.391 1.00 92.00 124 ILE A N 1
ATOM 981 C CA . ILE A 1 124 ? -13.946 -3.232 15.769 1.00 92.00 124 ILE A CA 1
ATOM 982 C C . ILE A 1 124 ? -12.639 -3.351 16.549 1.00 92.00 124 ILE A C 1
ATOM 984 O O . ILE A 1 124 ? -12.633 -3.437 17.776 1.00 92.00 124 ILE A O 1
ATOM 988 N N . TYR A 1 125 ? -11.509 -3.333 15.835 1.00 91.69 125 TYR A N 1
ATOM 989 C CA . TYR A 1 125 ? -10.192 -3.302 16.465 1.00 91.69 125 TYR A CA 1
ATOM 990 C C . TYR A 1 125 ? -10.060 -2.098 17.402 1.00 91.69 125 TYR A C 1
ATOM 992 O O . TYR A 1 125 ? -10.277 -0.952 17.007 1.00 91.69 125 TYR A O 1
ATOM 1000 N N . SER A 1 126 ? -9.674 -2.369 18.647 1.00 89.38 126 SER A N 1
ATOM 1001 C CA . SER A 1 126 ? -9.539 -1.347 19.680 1.00 89.38 126 SER A CA 1
ATOM 1002 C C . SER A 1 126 ? -8.418 -0.364 19.353 1.00 89.38 126 SER A C 1
ATOM 1004 O O . SER A 1 126 ? -7.301 -0.769 19.030 1.00 89.38 126 SER A O 1
ATOM 1006 N N . VAL A 1 127 ? -8.695 0.926 19.529 1.00 91.06 127 VAL A N 1
ATOM 1007 C CA . VAL A 1 127 ? -7.738 2.015 19.311 1.00 91.06 127 VAL A CA 1
ATOM 1008 C C . VAL A 1 127 ? -7.623 2.841 20.590 1.00 91.06 127 VAL A C 1
ATOM 1010 O O . VAL A 1 127 ? -8.614 3.372 21.093 1.00 91.06 127 VAL A O 1
ATOM 1013 N N . SER A 1 128 ? -6.408 2.985 21.115 1.00 90.19 128 SER A N 1
ATOM 1014 C CA . SER A 1 128 ? -6.074 3.811 22.285 1.00 90.19 128 SER A CA 1
ATOM 1015 C C . SER A 1 128 ? -5.309 5.068 21.855 1.00 90.19 128 SER A C 1
ATOM 1017 O O . SER A 1 128 ? -4.698 5.093 20.790 1.00 90.19 128 SER A O 1
ATOM 1019 N N . ASP A 1 129 ? -5.287 6.117 22.677 1.00 89.00 129 ASP A N 1
ATOM 1020 C CA . ASP A 1 129 ? -4.534 7.334 22.324 1.00 89.00 129 ASP A CA 1
ATOM 1021 C C . ASP A 1 129 ? -3.016 7.071 22.279 1.00 89.00 129 ASP A C 1
ATOM 1023 O O . ASP A 1 129 ? -2.289 7.676 21.489 1.00 89.00 129 ASP A O 1
ATOM 1027 N N . CYS A 1 130 ? -2.538 6.118 23.085 1.00 89.62 130 CYS A N 1
ATOM 1028 C CA . CYS A 1 130 ? -1.156 5.640 23.061 1.00 89.62 130 CYS A CA 1
ATOM 1029 C C . CYS A 1 130 ? -0.832 4.875 21.771 1.00 89.62 130 CYS A C 1
ATOM 1031 O O . CYS A 1 130 ? 0.244 5.067 21.197 1.00 89.62 130 CYS A O 1
ATOM 1033 N N . SER A 1 131 ? -1.764 4.042 21.294 1.00 93.81 131 SER A N 1
ATOM 1034 C CA . SER A 1 131 ? -1.574 3.279 20.061 1.00 93.81 131 SER A CA 1
ATOM 1035 C C . SER A 1 131 ? -1.629 4.160 18.823 1.00 93.81 131 SER A C 1
ATOM 1037 O O . SER A 1 131 ? -0.785 3.997 17.944 1.00 93.81 131 SER A O 1
ATOM 1039 N N . LEU A 1 132 ? -2.503 5.175 18.813 1.00 92.88 132 LEU A N 1
ATOM 1040 C CA . LEU A 1 132 ? -2.548 6.205 17.771 1.00 92.88 132 LEU A CA 1
ATOM 1041 C C . LEU A 1 132 ? -1.199 6.910 17.595 1.00 92.88 132 LEU A C 1
ATOM 1043 O O . LEU A 1 132 ? -0.730 7.066 16.474 1.00 92.88 132 LEU A O 1
ATOM 1047 N N . LYS A 1 133 ? -0.545 7.303 18.696 1.00 95.19 133 LYS A N 1
ATOM 1048 C CA . LYS A 1 133 ? 0.778 7.964 18.672 1.00 95.19 133 LYS A CA 1
ATOM 1049 C C . LYS A 1 133 ? 1.925 7.025 18.271 1.00 95.19 133 LYS A C 1
ATOM 1051 O O . LYS A 1 133 ? 3.019 7.481 17.931 1.00 95.19 133 LYS A O 1
ATOM 1056 N N . SER A 1 134 ? 1.674 5.718 18.330 1.00 97.44 134 SER A N 1
ATOM 1057 C CA . SER A 1 134 ? 2.632 4.651 18.029 1.00 97.44 134 SER A CA 1
ATOM 1058 C C . SER A 1 134 ? 2.403 4.021 16.650 1.00 97.44 134 SER A C 1
ATOM 1060 O O . SER A 1 134 ? 3.026 3.014 16.316 1.00 97.44 134 SER A O 1
ATOM 1062 N N . ARG A 1 135 ? 1.510 4.582 15.831 1.00 98.19 135 ARG A N 1
ATOM 1063 C CA . ARG A 1 135 ? 1.297 4.151 14.446 1.00 98.19 135 ARG A CA 1
ATOM 1064 C C . ARG A 1 135 ? 2.537 4.388 13.603 1.00 98.19 135 ARG A C 1
ATOM 1066 O O . ARG A 1 135 ? 3.105 5.478 13.606 1.00 98.19 135 ARG A O 1
ATOM 1073 N N . VAL A 1 136 ? 2.937 3.355 12.873 1.00 98.56 136 VAL A N 1
ATOM 1074 C CA . VAL A 1 136 ? 4.070 3.403 11.952 1.00 98.56 136 VAL A CA 1
ATOM 1075 C C . VAL A 1 136 ? 3.700 2.692 10.654 1.00 98.56 136 VAL A C 1
ATOM 1077 O O . VAL A 1 136 ? 2.999 1.678 10.659 1.00 98.56 136 VAL A O 1
ATOM 1080 N N . ALA A 1 137 ? 4.117 3.268 9.535 1.00 98.75 137 ALA A N 1
ATOM 1081 C CA . ALA A 1 137 ? 3.887 2.761 8.195 1.00 98.75 137 ALA A CA 1
ATOM 1082 C C . ALA A 1 137 ? 5.214 2.671 7.440 1.00 98.75 137 ALA A C 1
ATOM 1084 O O . ALA A 1 137 ? 6.069 3.543 7.583 1.00 98.75 137 ALA A O 1
ATOM 1085 N N . LEU A 1 138 ? 5.363 1.637 6.617 1.00 98.81 138 LEU A N 1
ATOM 1086 C CA . LEU A 1 138 ? 6.466 1.489 5.675 1.00 98.81 138 LEU A CA 1
ATOM 1087 C C . LEU A 1 138 ? 5.994 1.927 4.287 1.00 98.81 138 LEU A C 1
ATOM 1089 O O . LEU A 1 138 ? 4.990 1.415 3.795 1.00 98.81 138 LEU A O 1
ATOM 1093 N N . LEU A 1 139 ? 6.719 2.851 3.660 1.00 98.81 139 LEU A N 1
ATOM 1094 C CA . LEU A 1 139 ? 6.462 3.330 2.303 1.00 98.81 139 LEU A CA 1
ATOM 1095 C C . LEU A 1 139 ? 7.724 3.142 1.460 1.00 98.81 139 LEU A C 1
ATOM 1097 O O . LEU A 1 139 ? 8.747 3.769 1.726 1.00 98.81 139 LEU A O 1
ATOM 1101 N N . ILE A 1 140 ? 7.651 2.269 0.459 1.00 98.75 140 ILE A N 1
ATOM 1102 C CA . ILE A 1 140 ? 8.745 2.000 -0.477 1.00 98.75 140 ILE A CA 1
ATOM 1103 C C . ILE A 1 140 ? 8.286 2.384 -1.880 1.00 98.75 140 ILE A C 1
ATOM 1105 O O . ILE A 1 140 ? 7.335 1.798 -2.404 1.00 98.75 140 ILE A O 1
ATOM 1109 N N . THR A 1 141 ? 8.998 3.320 -2.502 1.00 98.31 141 THR A N 1
ATOM 1110 C CA . THR A 1 141 ? 8.738 3.755 -3.876 1.00 98.31 141 THR A CA 1
ATOM 1111 C C . THR A 1 141 ? 9.972 3.512 -4.736 1.00 98.31 141 THR A C 1
ATOM 1113 O O . THR A 1 141 ? 10.995 4.166 -4.577 1.00 98.31 141 THR A O 1
ATOM 1116 N N . ASN A 1 142 ? 9.884 2.599 -5.697 1.00 97.88 142 ASN A N 1
ATOM 1117 C CA . ASN A 1 142 ? 10.894 2.476 -6.743 1.00 97.88 142 ASN A CA 1
ATOM 1118 C C . ASN A 1 142 ? 10.408 3.249 -7.964 1.00 97.88 142 ASN A C 1
ATOM 1120 O O . ASN A 1 142 ? 9.388 2.905 -8.572 1.00 97.88 142 ASN A O 1
ATOM 1124 N N . ARG A 1 143 ? 11.124 4.313 -8.304 1.00 95.12 143 ARG A N 1
ATOM 1125 C CA . ARG A 1 143 ? 10.817 5.230 -9.396 1.00 95.12 143 ARG A CA 1
ATOM 1126 C C . ARG A 1 143 ? 11.890 5.177 -10.469 1.00 95.12 143 ARG A C 1
ATOM 1128 O O . ARG A 1 143 ? 11.546 5.055 -11.644 1.00 95.12 143 ARG A O 1
ATOM 1135 N N . ASN A 1 144 ? 13.151 5.304 -10.072 1.00 95.19 144 ASN A N 1
ATOM 1136 C CA . ASN A 1 144 ? 14.289 5.363 -10.976 1.00 95.19 144 ASN A CA 1
ATOM 1137 C C . ASN A 1 144 ? 14.943 3.986 -11.039 1.00 95.19 144 ASN A C 1
ATOM 1139 O O . ASN A 1 144 ? 15.475 3.492 -10.048 1.00 95.19 144 ASN A O 1
ATOM 1143 N N . PHE A 1 145 ? 14.891 3.370 -12.215 1.00 95.31 145 PHE A N 1
ATOM 1144 C CA . PHE A 1 145 ? 15.494 2.066 -12.465 1.00 95.31 145 PHE A CA 1
ATOM 1145 C C . PHE A 1 145 ? 16.795 2.247 -13.241 1.00 95.31 145 PHE A C 1
ATOM 1147 O O . PHE A 1 145 ? 16.938 3.192 -14.020 1.00 95.31 145 PHE A O 1
ATOM 1154 N N . SER A 1 146 ? 17.728 1.315 -13.050 1.00 94.50 146 SER A N 1
ATOM 1155 C CA . SER A 1 146 ? 18.992 1.282 -13.789 1.00 94.50 146 SER A CA 1
ATOM 1156 C C . SER A 1 146 ? 18.757 1.190 -15.301 1.00 94.50 146 SER A C 1
ATOM 1158 O O . SER A 1 146 ? 19.452 1.851 -16.072 1.00 94.50 146 SER A O 1
ATOM 1160 N N . ASP A 1 147 ? 17.719 0.461 -15.734 1.00 90.31 147 ASP A N 1
ATOM 1161 C CA . ASP A 1 147 ? 17.157 0.648 -17.072 1.00 90.31 147 ASP A CA 1
ATOM 1162 C C . ASP A 1 147 ? 16.204 1.850 -17.077 1.00 90.31 147 ASP A C 1
ATOM 1164 O O . ASP A 1 147 ? 15.064 1.784 -16.614 1.00 90.31 147 ASP A O 1
ATOM 1168 N N . THR A 1 148 ? 16.663 2.953 -17.665 1.00 89.00 148 THR A N 1
ATOM 1169 C CA . THR A 1 148 ? 15.893 4.200 -17.791 1.00 89.00 148 THR A CA 1
ATOM 1170 C C . THR A 1 148 ? 14.543 4.046 -18.505 1.00 89.00 148 THR A C 1
ATOM 1172 O O . THR A 1 148 ? 13.656 4.878 -18.298 1.00 89.00 148 THR A O 1
ATOM 1175 N N . LYS A 1 149 ? 14.341 2.988 -19.308 1.00 88.12 149 LYS A N 1
ATOM 1176 C CA . LYS A 1 149 ? 13.042 2.682 -19.938 1.00 88.12 149 LYS A CA 1
ATOM 1177 C C . LYS A 1 149 ? 11.986 2.262 -18.920 1.00 88.12 149 LYS A C 1
ATOM 1179 O O . LYS A 1 149 ? 10.796 2.427 -19.173 1.00 88.12 149 LYS A O 1
ATOM 1184 N N . LEU A 1 150 ? 12.419 1.745 -17.772 1.00 87.25 150 LEU A N 1
ATOM 1185 C CA . LEU A 1 150 ? 11.560 1.330 -16.671 1.00 87.25 150 LEU A CA 1
ATOM 1186 C C . LEU A 1 150 ? 11.291 2.473 -15.679 1.00 87.25 150 LEU A C 1
ATOM 1188 O O . LEU A 1 150 ? 10.564 2.281 -14.711 1.00 87.25 150 LEU A O 1
ATOM 1192 N N . THR A 1 151 ? 11.813 3.681 -15.888 1.00 90.12 151 THR A N 1
ATOM 1193 C CA . THR A 1 151 ? 11.553 4.797 -14.969 1.00 90.12 151 THR A CA 1
ATOM 1194 C C . THR A 1 151 ? 10.064 5.158 -14.909 1.00 90.12 151 THR A C 1
ATOM 1196 O O . THR A 1 151 ? 9.427 5.462 -15.921 1.00 90.12 151 THR A O 1
ATOM 1199 N N . ARG A 1 152 ? 9.504 5.177 -13.695 1.00 92.25 152 ARG A N 1
ATOM 1200 C CA . ARG A 1 152 ? 8.071 5.389 -13.428 1.00 92.25 152 ARG A CA 1
ATOM 1201 C C . ARG A 1 152 ? 7.758 6.876 -13.256 1.00 92.25 152 ARG A C 1
ATOM 1203 O O . ARG A 1 152 ? 7.663 7.382 -12.140 1.00 92.25 152 ARG A O 1
ATOM 1210 N N . LYS A 1 153 ? 7.615 7.593 -14.372 1.00 88.50 153 LYS A N 1
ATOM 1211 C CA . LYS A 1 153 ? 7.244 9.021 -14.370 1.00 88.50 153 LYS A CA 1
ATOM 1212 C C . LYS A 1 153 ? 5.875 9.224 -13.707 1.00 88.50 153 LYS A C 1
ATOM 1214 O O . LYS A 1 153 ? 4.917 8.559 -14.087 1.00 88.50 153 LYS A O 1
ATOM 1219 N N . GLY A 1 154 ? 5.782 10.155 -12.759 1.00 88.69 154 GLY A N 1
ATOM 1220 C CA . GLY A 1 154 ? 4.549 10.464 -12.027 1.00 88.69 154 GLY A CA 1
ATOM 1221 C C . GLY A 1 154 ? 4.436 9.769 -10.668 1.00 88.69 154 GLY A C 1
ATOM 1222 O O . GLY A 1 154 ? 3.626 10.199 -9.848 1.00 88.69 154 GLY A O 1
ATOM 1223 N N . ALA A 1 155 ? 5.282 8.770 -10.384 1.00 89.56 155 ALA A N 1
ATOM 1224 C CA . ALA A 1 155 ? 5.305 8.073 -9.096 1.00 89.56 155 ALA A CA 1
ATOM 1225 C C . ALA A 1 155 ? 5.634 9.001 -7.909 1.00 89.56 155 ALA A C 1
ATOM 1227 O O . ALA A 1 155 ? 5.276 8.701 -6.775 1.00 89.56 155 ALA A O 1
ATOM 1228 N N . GLU A 1 156 ? 6.269 10.149 -8.161 1.00 91.00 156 GLU A N 1
ATOM 1229 C CA . GLU A 1 156 ? 6.511 11.202 -7.170 1.00 91.00 156 GLU A CA 1
ATOM 1230 C C . GLU A 1 156 ? 5.196 11.711 -6.581 1.00 91.00 156 GLU A C 1
ATOM 1232 O O . GLU A 1 156 ? 5.081 11.917 -5.375 1.00 91.00 156 GLU A O 1
ATOM 1237 N N . LYS A 1 157 ? 4.178 11.888 -7.431 1.00 92.12 157 LYS A N 1
ATOM 1238 C CA . LYS A 1 157 ? 2.881 12.396 -6.993 1.00 92.12 157 LYS A CA 1
ATOM 1239 C C . LYS A 1 157 ? 2.129 11.355 -6.176 1.00 92.12 157 LYS A C 1
ATOM 1241 O O . LYS A 1 157 ? 1.496 11.711 -5.181 1.00 92.12 157 LYS A O 1
ATOM 1246 N N . ASP A 1 158 ? 2.222 10.091 -6.575 1.00 91.44 158 ASP A N 1
ATOM 1247 C CA . ASP A 1 158 ? 1.651 8.971 -5.829 1.00 91.44 158 ASP A CA 1
ATOM 1248 C C . ASP A 1 158 ? 2.310 8.844 -4.449 1.00 91.44 158 ASP A C 1
ATOM 1250 O O . ASP A 1 158 ? 1.604 8.744 -3.444 1.00 91.44 158 ASP A O 1
ATOM 1254 N N . GLU A 1 159 ? 3.643 8.949 -4.376 1.00 94.38 159 GLU A N 1
ATOM 1255 C CA . GLU A 1 159 ? 4.388 8.984 -3.113 1.00 94.38 159 GLU A CA 1
ATOM 1256 C C . GLU A 1 159 ? 3.932 10.136 -2.214 1.00 94.38 159 GLU A C 1
ATOM 1258 O O . GLU A 1 159 ? 3.565 9.900 -1.063 1.00 94.38 159 GLU A O 1
ATOM 1263 N N . GLU A 1 160 ? 3.923 11.370 -2.725 1.00 95.50 160 GLU A N 1
ATOM 1264 C CA . GLU A 1 160 ? 3.509 12.547 -1.955 1.00 95.50 160 GLU A CA 1
ATOM 1265 C C . GLU A 1 160 ? 2.086 12.394 -1.405 1.00 95.50 160 GLU A C 1
ATOM 1267 O O . GLU A 1 160 ? 1.813 12.718 -0.244 1.00 95.50 160 GLU A O 1
ATOM 1272 N N . ASN A 1 161 ? 1.167 11.896 -2.234 1.00 94.25 161 ASN A N 1
ATOM 1273 C CA . ASN A 1 161 ? -0.225 11.701 -1.851 1.00 94.25 161 ASN A CA 1
ATOM 1274 C C . ASN A 1 161 ? -0.363 10.607 -0.786 1.00 94.25 161 ASN A C 1
ATOM 1276 O O . ASN A 1 161 ? -1.090 10.801 0.192 1.00 94.25 161 ASN A O 1
ATOM 1280 N N . MET A 1 162 ? 0.350 9.488 -0.940 1.00 95.75 162 MET A N 1
ATOM 1281 C CA . MET A 1 162 ? 0.345 8.397 0.034 1.00 95.75 162 MET A CA 1
ATOM 1282 C C . MET A 1 162 ? 0.981 8.810 1.358 1.00 95.75 162 MET A C 1
ATOM 1284 O O . MET A 1 162 ? 0.422 8.527 2.417 1.00 95.75 162 MET A O 1
ATOM 1288 N N . GLU A 1 163 ? 2.101 9.531 1.325 1.00 97.25 163 GLU A N 1
ATOM 1289 C CA . GLU A 1 163 ? 2.734 10.059 2.530 1.00 97.25 163 GLU A CA 1
ATOM 1290 C C . GLU A 1 163 ? 1.791 11.027 3.261 1.00 97.25 163 GLU A C 1
ATOM 1292 O O . GLU A 1 163 ? 1.578 10.893 4.470 1.00 97.25 163 GLU A O 1
ATOM 1297 N N . LYS A 1 164 ? 1.161 11.959 2.533 1.00 96.00 164 LYS A N 1
ATOM 1298 C CA . LYS A 1 164 ? 0.184 12.901 3.099 1.00 96.00 164 LYS A CA 1
ATOM 1299 C C . LYS A 1 164 ? -1.005 12.172 3.729 1.00 96.00 164 LYS A C 1
ATOM 1301 O O . LYS A 1 164 ? -1.416 12.522 4.837 1.00 96.00 164 LYS A O 1
ATOM 1306 N N . LEU A 1 165 ? -1.539 11.155 3.051 1.00 95.56 165 LEU A N 1
ATOM 1307 C CA . LEU A 1 165 ? -2.638 10.332 3.554 1.00 95.56 165 LEU A CA 1
ATOM 1308 C C . LEU A 1 165 ? -2.241 9.617 4.851 1.00 95.56 165 LEU A C 1
ATOM 1310 O O . LEU A 1 165 ? -2.921 9.773 5.863 1.00 95.56 165 LEU A O 1
ATOM 1314 N N . LEU A 1 166 ? -1.128 8.885 4.856 1.00 97.50 166 LEU A N 1
ATOM 1315 C CA . LEU A 1 166 ? -0.683 8.121 6.024 1.00 97.50 166 LEU A CA 1
ATOM 1316 C C . LEU A 1 166 ? -0.412 9.030 7.230 1.00 97.50 166 LEU A C 1
ATOM 1318 O O . LEU A 1 166 ? -0.869 8.738 8.337 1.00 97.50 166 LEU A O 1
ATOM 1322 N N . ARG A 1 167 ? 0.241 10.178 7.015 1.00 96.56 167 ARG A N 1
ATOM 1323 C CA . ARG A 1 167 ? 0.467 11.172 8.075 1.00 96.56 167 ARG A CA 1
ATOM 1324 C C . ARG A 1 167 ? -0.840 11.740 8.625 1.00 96.56 167 ARG A C 1
ATOM 1326 O O . ARG A 1 167 ? -0.963 11.894 9.837 1.00 96.56 167 ARG A O 1
ATOM 1333 N N . SER A 1 168 ? -1.833 11.995 7.769 1.00 93.88 168 SER A N 1
ATOM 1334 C CA . SER A 1 168 ? -3.160 12.456 8.212 1.00 93.88 168 SER A CA 1
ATOM 1335 C C . SER A 1 168 ? -3.934 11.415 9.027 1.00 93.88 168 SER A C 1
ATOM 1337 O O . SER A 1 168 ? -4.803 11.775 9.812 1.00 93.88 168 SER A O 1
ATOM 1339 N N . LEU A 1 169 ? -3.584 10.133 8.881 1.00 94.19 169 LEU A N 1
ATOM 1340 C CA . LEU A 1 169 ? -4.106 9.017 9.675 1.00 94.19 169 LEU A CA 1
ATOM 1341 C C . LEU A 1 169 ? -3.263 8.734 10.939 1.00 94.19 169 LEU A C 1
ATOM 1343 O O . LEU A 1 169 ? -3.429 7.684 11.572 1.00 94.19 169 LEU A O 1
ATOM 1347 N N . ASN A 1 170 ? -2.376 9.671 11.301 1.00 95.56 170 ASN A N 1
ATOM 1348 C CA . ASN A 1 170 ? -1.455 9.641 12.441 1.00 95.56 170 ASN A CA 1
ATOM 1349 C C . ASN A 1 170 ? -0.335 8.594 12.365 1.00 95.56 170 ASN A C 1
ATOM 1351 O O . ASN A 1 170 ? 0.243 8.250 13.393 1.00 95.56 170 ASN A O 1
ATOM 1355 N N . TYR A 1 171 ? 0.024 8.118 11.172 1.00 98.25 171 TYR A N 1
ATOM 1356 C CA . TYR A 1 171 ? 1.177 7.234 11.016 1.00 98.25 171 TYR A CA 1
ATOM 1357 C C . TYR A 1 171 ? 2.480 8.023 10.901 1.00 98.25 171 TYR A C 1
ATOM 1359 O O . TYR A 1 171 ? 2.600 8.970 10.119 1.00 98.25 171 TYR A O 1
ATOM 1367 N N . GLU A 1 172 ? 3.495 7.573 11.629 1.00 98.31 172 GLU A N 1
ATOM 1368 C CA . GLU A 1 172 ? 4.880 7.855 11.278 1.00 98.31 172 GLU A CA 1
ATOM 1369 C C . GLU A 1 172 ? 5.245 7.067 10.017 1.00 98.31 172 GLU A C 1
ATOM 1371 O O . GLU A 1 172 ? 5.083 5.850 9.975 1.00 98.31 172 GLU A O 1
ATOM 1376 N N . VAL A 1 173 ? 5.720 7.753 8.979 1.00 98.50 173 VAL A N 1
ATOM 1377 C CA . VAL A 1 173 ? 6.047 7.124 7.695 1.00 98.50 173 VAL A CA 1
ATOM 1378 C C . VAL A 1 173 ? 7.554 6.904 7.607 1.00 98.50 173 VAL A C 1
ATOM 1380 O O . VAL A 1 173 ? 8.315 7.865 7.495 1.00 98.50 173 VAL A O 1
ATOM 1383 N N . VAL A 1 174 ? 7.968 5.637 7.630 1.00 98.50 174 VAL A N 1
ATOM 1384 C CA . VAL A 1 174 ? 9.330 5.199 7.310 1.00 98.50 174 VAL A CA 1
ATOM 1385 C C . VAL A 1 174 ? 9.413 5.042 5.797 1.00 98.50 174 VAL A C 1
ATOM 1387 O O . VAL A 1 174 ? 8.793 4.144 5.224 1.00 98.50 174 VAL A O 1
ATOM 1390 N N . LYS A 1 175 ? 10.136 5.956 5.150 1.00 98.12 175 LYS A N 1
ATOM 1391 C CA . LYS A 1 175 ? 10.150 6.094 3.694 1.00 98.12 175 LYS A CA 1
ATOM 1392 C C . LYS A 1 175 ? 11.472 5.643 3.085 1.00 98.12 175 LYS A C 1
ATOM 1394 O O . LYS A 1 175 ? 12.533 6.051 3.553 1.00 98.12 175 LYS A O 1
ATOM 1399 N N . TYR A 1 176 ? 11.393 4.882 1.998 1.00 98.62 176 TYR A N 1
ATOM 1400 C CA . TYR A 1 176 ? 12.533 4.513 1.167 1.00 98.62 176 TYR A CA 1
ATOM 1401 C C . TYR A 1 176 ? 12.234 4.724 -0.311 1.00 98.62 176 TYR A C 1
ATOM 1403 O O . TYR A 1 176 ? 11.112 4.504 -0.765 1.00 98.62 176 TYR A O 1
ATOM 1411 N N . ASN A 1 177 ? 13.274 5.098 -1.050 1.00 98.12 177 ASN A N 1
ATOM 1412 C CA . ASN A 1 177 ? 13.221 5.288 -2.487 1.00 98.12 177 ASN A CA 1
ATOM 1413 C C . ASN A 1 177 ? 14.258 4.412 -3.184 1.00 98.12 177 ASN A C 1
ATOM 1415 O O . ASN A 1 177 ? 15.356 4.231 -2.659 1.00 98.12 177 ASN A O 1
ATOM 1419 N N . ASP A 1 178 ? 13.895 3.918 -4.364 1.00 98.12 178 ASP A N 1
ATOM 1420 C CA . ASP A 1 178 ? 14.801 3.307 -5.337 1.00 98.12 178 ASP A CA 1
ATOM 1421 C C . ASP A 1 178 ? 15.677 2.174 -4.753 1.00 98.12 178 ASP A C 1
ATOM 1423 O O . ASP A 1 178 ? 16.906 2.192 -4.811 1.00 98.12 178 ASP A O 1
ATOM 1427 N N . LEU A 1 179 ? 15.027 1.163 -4.169 1.00 98.56 179 LEU A N 1
ATOM 1428 C CA . LEU A 1 179 ? 15.674 0.012 -3.540 1.00 98.56 179 LEU A CA 1
ATOM 1429 C C . LEU A 1 179 ? 15.832 -1.183 -4.493 1.00 98.56 179 LEU A C 1
ATOM 1431 O O . LEU A 1 179 ? 14.943 -1.503 -5.287 1.00 98.56 179 LEU A O 1
ATOM 1435 N N . THR A 1 180 ? 16.937 -1.918 -4.347 1.00 98.56 180 THR A N 1
ATOM 1436 C CA . THR A 1 180 ? 17.068 -3.282 -4.890 1.00 98.56 180 THR A CA 1
ATOM 1437 C C . THR A 1 180 ? 16.179 -4.255 -4.116 1.00 98.56 180 THR A C 1
ATOM 1439 O O . THR A 1 180 ? 15.760 -3.955 -2.996 1.00 98.56 180 THR A O 1
ATOM 1442 N N . ALA A 1 181 ? 15.915 -5.446 -4.649 1.00 98.25 181 ALA A N 1
ATOM 1443 C CA . ALA A 1 181 ? 15.104 -6.449 -3.960 1.00 98.25 181 ALA A CA 1
ATOM 1444 C C . ALA A 1 181 ? 15.697 -6.870 -2.608 1.00 98.25 181 ALA A C 1
ATOM 1446 O O . ALA A 1 181 ? 14.968 -7.021 -1.625 1.00 98.25 181 ALA A O 1
ATOM 1447 N N . GLU A 1 182 ? 17.023 -6.994 -2.532 1.00 98.38 182 GLU A N 1
ATOM 1448 C CA . GLU A 1 182 ? 17.739 -7.244 -1.278 1.00 98.38 182 GLU A CA 1
ATOM 1449 C C . GLU A 1 182 ? 17.476 -6.131 -0.255 1.00 98.38 182 GLU A C 1
ATOM 1451 O O . GLU A 1 182 ? 17.146 -6.402 0.900 1.00 98.38 182 GLU A O 1
ATOM 1456 N N . ARG A 1 183 ? 17.533 -4.870 -0.695 1.00 98.62 183 ARG A N 1
ATOM 1457 C CA . ARG A 1 183 ? 17.293 -3.707 0.165 1.00 98.62 183 ARG A CA 1
ATOM 1458 C C . ARG A 1 183 ? 15.823 -3.558 0.559 1.00 98.62 183 ARG A C 1
ATOM 1460 O O . ARG A 1 183 ? 15.556 -3.134 1.679 1.00 98.62 183 ARG A O 1
ATOM 1467 N N . ILE A 1 184 ? 14.870 -3.946 -0.296 1.00 98.62 184 ILE A N 1
ATOM 1468 C CA . ILE A 1 184 ? 13.444 -4.055 0.073 1.00 98.62 184 ILE A CA 1
ATOM 1469 C C . ILE A 1 184 ? 13.283 -5.075 1.205 1.00 98.62 184 ILE A C 1
ATOM 1471 O O . ILE A 1 184 ? 12.607 -4.814 2.202 1.00 98.62 184 ILE A O 1
ATOM 1475 N N . ASN A 1 185 ? 13.939 -6.229 1.076 1.00 98.31 185 ASN A N 1
ATOM 1476 C CA . ASN A 1 185 ? 13.901 -7.277 2.085 1.00 98.31 185 ASN A CA 1
ATOM 1477 C C . ASN A 1 185 ? 14.509 -6.814 3.422 1.00 98.31 185 ASN A C 1
ATOM 1479 O O . ASN A 1 185 ? 13.943 -7.077 4.482 1.00 98.31 185 ASN A O 1
ATOM 1483 N N . GLU A 1 186 ? 15.629 -6.090 3.380 1.00 98.50 186 GLU A N 1
ATOM 1484 C CA . GLU A 1 186 ? 16.253 -5.474 4.556 1.00 98.50 186 GLU A CA 1
ATOM 1485 C C . GLU A 1 186 ? 15.352 -4.409 5.198 1.00 98.50 186 GLU A C 1
ATOM 1487 O O . GLU A 1 186 ? 15.167 -4.417 6.413 1.00 98.50 186 GLU A O 1
ATOM 1492 N N . ALA A 1 187 ? 14.719 -3.545 4.399 1.00 98.56 187 ALA A N 1
ATOM 1493 C CA . ALA A 1 187 ? 13.785 -2.538 4.898 1.00 98.56 187 ALA A CA 1
ATOM 1494 C C . ALA A 1 187 ? 12.612 -3.174 5.663 1.00 98.56 187 ALA A C 1
ATOM 1496 O O . ALA A 1 187 ? 12.243 -2.690 6.731 1.00 98.56 187 ALA A O 1
ATOM 1497 N N . LEU A 1 188 ? 12.068 -4.295 5.177 1.00 98.25 188 LEU A N 1
ATOM 1498 C CA . LEU A 1 188 ? 11.034 -5.050 5.894 1.00 98.25 188 LEU A CA 1
ATOM 1499 C C . LEU A 1 188 ? 11.548 -5.706 7.178 1.00 98.25 188 LEU A C 1
ATOM 1501 O O . LEU A 1 188 ? 10.826 -5.721 8.177 1.00 98.25 188 LEU A O 1
ATOM 1505 N N . ARG A 1 189 ? 12.782 -6.229 7.177 1.00 97.62 189 ARG A N 1
ATOM 1506 C CA . ARG A 1 189 ? 13.410 -6.775 8.391 1.00 97.62 189 ARG A CA 1
ATOM 1507 C C . ARG A 1 189 ? 13.594 -5.700 9.458 1.00 97.62 189 ARG A C 1
ATOM 1509 O O . ARG A 1 189 ? 13.212 -5.909 10.602 1.00 97.62 189 ARG A O 1
ATOM 1516 N N . ASN A 1 190 ? 14.083 -4.532 9.066 1.00 98.06 190 ASN A N 1
ATOM 1517 C CA . ASN A 1 190 ? 14.233 -3.401 9.976 1.00 98.06 190 ASN A CA 1
ATOM 1518 C C . ASN A 1 190 ? 12.864 -2.902 10.460 1.00 98.06 190 ASN A C 1
ATOM 1520 O O . ASN A 1 190 ? 12.687 -2.585 11.634 1.00 98.06 190 ASN A O 1
ATOM 1524 N N . PHE A 1 191 ? 11.862 -2.882 9.576 1.00 98.12 191 PHE A N 1
ATOM 1525 C CA . PHE A 1 191 ? 10.511 -2.475 9.938 1.00 98.12 191 PHE A CA 1
ATOM 1526 C C . PHE A 1 191 ? 9.874 -3.413 10.968 1.00 98.12 191 PHE A C 1
ATOM 1528 O O . PHE A 1 191 ? 9.275 -2.917 11.918 1.00 98.12 191 PHE A O 1
ATOM 1535 N N . LYS A 1 192 ? 10.033 -4.743 10.848 1.00 96.38 192 LYS A N 1
ATOM 1536 C CA . LYS A 1 192 ? 9.480 -5.689 11.842 1.00 96.38 192 LYS A CA 1
ATOM 1537 C C . LYS A 1 192 ? 10.103 -5.552 13.239 1.00 96.38 192 LYS A C 1
ATOM 1539 O O . LYS A 1 192 ? 9.511 -6.029 14.203 1.00 96.38 192 LYS A O 1
ATOM 1544 N N . GLU A 1 193 ? 11.260 -4.902 13.348 1.00 96.50 193 GLU A N 1
ATOM 1545 C CA . GLU A 1 193 ? 11.964 -4.620 14.607 1.00 96.50 193 GLU A CA 1
ATOM 1546 C C . GLU A 1 193 ? 11.688 -3.202 15.133 1.00 96.50 193 GLU A C 1
ATOM 1548 O O . GLU A 1 193 ? 12.216 -2.802 16.171 1.00 96.50 193 GLU A O 1
ATOM 1553 N N . HIS A 1 194 ? 10.837 -2.426 14.453 1.00 97.75 194 HIS A N 1
ATOM 1554 C CA . HIS A 1 194 ? 10.601 -1.035 14.809 1.00 97.75 194 HIS A CA 1
ATOM 1555 C C . HIS A 1 194 ? 10.008 -0.905 16.231 1.00 97.75 194 HIS A C 1
ATOM 1557 O O . HIS A 1 194 ? 8.974 -1.510 16.538 1.00 97.75 194 HIS A O 1
ATOM 1563 N N . PRO A 1 195 ? 10.582 -0.060 17.112 1.00 96.44 195 PRO A N 1
ATOM 1564 C CA . PRO A 1 195 ? 10.250 -0.045 18.541 1.00 96.44 195 PRO A CA 1
ATOM 1565 C C . PRO A 1 195 ? 8.793 0.335 18.837 1.00 96.44 195 PRO A C 1
ATOM 1567 O O . PRO A 1 195 ? 8.243 -0.046 19.868 1.00 96.44 195 PRO A O 1
ATOM 1570 N N . LYS A 1 196 ? 8.136 1.060 17.923 1.00 97.25 196 LYS A N 1
ATOM 1571 C CA . LYS A 1 196 ? 6.721 1.438 18.062 1.00 97.25 196 LYS A CA 1
ATOM 1572 C C . LYS A 1 196 ? 5.730 0.288 17.845 1.00 97.25 196 LYS A C 1
ATOM 1574 O O . LYS A 1 196 ? 4.582 0.416 18.265 1.00 97.25 196 LYS A O 1
ATOM 1579 N N . LEU A 1 197 ? 6.131 -0.831 17.229 1.00 96.56 197 LEU A N 1
ATOM 1580 C CA . LEU A 1 197 ? 5.199 -1.915 16.881 1.00 96.56 197 LEU A CA 1
ATOM 1581 C C . LEU A 1 197 ? 4.538 -2.568 18.099 1.00 96.56 197 LEU A C 1
ATOM 1583 O O . LEU A 1 197 ? 3.382 -2.987 18.026 1.00 96.56 197 LEU A O 1
ATOM 1587 N N . SER A 1 198 ? 5.233 -2.623 19.236 1.00 95.06 198 SER A N 1
ATOM 1588 C CA . SER A 1 198 ? 4.683 -3.155 20.489 1.00 95.06 198 SER A CA 1
ATOM 1589 C C . SER A 1 198 ? 3.435 -2.385 20.935 1.00 95.06 198 SER A C 1
ATOM 1591 O O . SER A 1 198 ? 2.429 -2.993 21.304 1.00 95.06 198 SER A O 1
ATOM 1593 N N . ASN A 1 199 ? 3.464 -1.060 20.789 1.00 96.50 199 ASN A N 1
ATOM 1594 C CA . ASN A 1 199 ? 2.412 -0.151 21.236 1.00 96.50 199 ASN A CA 1
ATOM 1595 C C . ASN A 1 199 ? 1.433 0.248 20.130 1.00 96.50 199 ASN A C 1
ATOM 1597 O O . ASN A 1 199 ? 0.407 0.852 20.421 1.00 96.50 199 ASN A O 1
ATOM 1601 N N . THR A 1 200 ? 1.731 -0.064 18.869 1.00 97.00 200 THR A N 1
ATOM 1602 C CA . THR A 1 200 ? 0.868 0.284 17.737 1.00 97.00 200 THR A CA 1
ATOM 1603 C C . THR A 1 200 ? -0.451 -0.486 17.763 1.00 97.00 200 THR A C 1
ATOM 1605 O O . THR A 1 200 ? -0.513 -1.573 18.336 1.00 97.00 200 THR A O 1
ATOM 1608 N N . ASP A 1 201 ? -1.496 0.048 17.129 1.00 96.44 201 ASP A N 1
ATOM 1609 C CA . ASP A 1 201 ? -2.761 -0.673 16.911 1.00 96.44 201 ASP A CA 1
ATOM 1610 C C . ASP A 1 201 ? -2.855 -1.292 15.516 1.00 96.44 201 ASP A C 1
ATOM 1612 O O . ASP A 1 201 ? -3.593 -2.250 15.324 1.00 96.44 201 ASP A O 1
ATOM 1616 N N . SER A 1 202 ? -2.112 -0.766 14.546 1.00 97.62 202 SER A N 1
ATOM 1617 C CA . SER A 1 202 ? -2.211 -1.140 13.142 1.00 97.62 202 SER A CA 1
ATOM 1618 C C . SER A 1 202 ? -0.978 -0.667 12.379 1.00 97.62 202 SER A C 1
ATOM 1620 O O . SER A 1 202 ? -0.286 0.259 12.805 1.00 97.62 202 SER A O 1
ATOM 1622 N N . VAL A 1 203 ? -0.689 -1.315 11.251 1.00 98.44 203 VAL A N 1
ATOM 1623 C CA . VAL A 1 203 ? 0.423 -0.933 10.370 1.00 98.44 203 VAL A CA 1
ATOM 1624 C C . VAL A 1 203 ? -0.016 -0.872 8.919 1.00 98.44 203 VAL A C 1
ATOM 1626 O O . VAL A 1 203 ? -0.870 -1.647 8.482 1.00 98.44 203 VAL A O 1
ATOM 1629 N N . PHE A 1 204 ? 0.639 0.010 8.169 1.00 98.69 204 PHE A N 1
ATOM 1630 C CA . PHE A 1 204 ? 0.602 0.019 6.712 1.00 98.69 204 PHE A CA 1
ATOM 1631 C C . PHE A 1 204 ? 1.957 -0.405 6.150 1.00 98.69 204 PHE A C 1
ATOM 1633 O O . PHE A 1 204 ? 2.997 0.043 6.628 1.00 98.69 204 PHE A O 1
ATOM 1640 N N . VAL A 1 205 ? 1.934 -1.227 5.107 1.00 98.56 205 VAL A N 1
ATOM 1641 C CA . VAL A 1 205 ? 3.083 -1.469 4.233 1.00 98.56 205 VAL A CA 1
ATOM 1642 C C . VAL A 1 205 ? 2.653 -1.166 2.809 1.00 98.56 205 VAL A C 1
ATOM 1644 O O . VAL A 1 205 ? 1.769 -1.825 2.267 1.00 98.56 205 VAL A O 1
ATOM 1647 N N . VAL A 1 206 ? 3.260 -0.144 2.220 1.00 98.69 206 VAL A N 1
ATOM 1648 C CA . VAL A 1 206 ? 2.959 0.338 0.876 1.00 98.69 206 VAL A CA 1
ATOM 1649 C C . VAL A 1 206 ? 4.203 0.162 0.019 1.00 98.69 206 VAL A C 1
ATOM 1651 O O . VAL A 1 206 ? 5.257 0.705 0.346 1.00 98.69 206 VAL A O 1
ATOM 1654 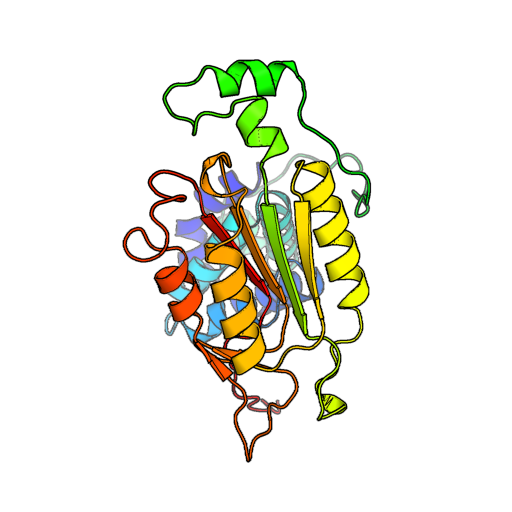N N . ILE A 1 207 ? 4.085 -0.599 -1.067 1.00 98.38 207 ILE A N 1
ATOM 1655 C CA . ILE A 1 207 ? 5.177 -0.822 -2.018 1.00 98.38 207 ILE A CA 1
ATOM 1656 C C . ILE A 1 207 ? 4.694 -0.453 -3.418 1.00 98.38 207 ILE A C 1
ATOM 1658 O O . ILE A 1 207 ? 3.716 -1.009 -3.917 1.00 98.38 207 ILE A O 1
ATOM 1662 N N . MET A 1 208 ? 5.386 0.490 -4.049 1.00 98.00 208 MET A N 1
ATOM 1663 C CA . MET A 1 208 ? 5.071 1.003 -5.380 1.00 98.00 208 MET A CA 1
ATOM 1664 C C . MET A 1 208 ? 6.286 0.804 -6.282 1.00 98.00 208 MET A C 1
ATOM 1666 O O . MET A 1 208 ? 7.302 1.472 -6.107 1.00 98.00 208 MET A O 1
ATOM 1670 N N . SER A 1 209 ? 6.200 -0.112 -7.244 1.00 97.25 209 SER A N 1
ATOM 1671 C CA . SER A 1 209 ? 7.307 -0.463 -8.146 1.00 97.25 209 SER A CA 1
ATOM 1672 C C . SER A 1 209 ? 6.773 -1.096 -9.437 1.00 97.25 209 SER A C 1
ATOM 1674 O O . SER A 1 209 ? 5.565 -1.234 -9.626 1.00 97.25 209 SER A O 1
ATOM 1676 N N . HIS A 1 210 ? 7.666 -1.523 -10.326 1.00 95.31 210 HIS A N 1
ATOM 1677 C CA . HIS A 1 210 ? 7.328 -2.570 -11.287 1.00 95.31 210 HIS A CA 1
ATOM 1678 C C . HIS A 1 210 ? 7.162 -3.913 -10.584 1.00 95.31 210 HIS A C 1
ATOM 1680 O O . HIS A 1 210 ? 7.629 -4.125 -9.463 1.00 95.31 210 HIS A O 1
ATOM 1686 N N . GLY A 1 211 ? 6.495 -4.839 -11.256 1.00 92.88 211 GLY A N 1
ATOM 1687 C CA . GLY A 1 211 ? 6.260 -6.171 -10.730 1.00 92.88 211 GLY A CA 1
ATOM 1688 C C . GLY A 1 211 ? 6.040 -7.179 -11.836 1.00 92.88 211 GLY A C 1
ATOM 1689 O O . GLY A 1 211 ? 5.758 -6.838 -12.987 1.00 92.88 211 GLY A O 1
ATOM 1690 N N . LYS A 1 212 ? 6.133 -8.438 -11.442 1.00 88.75 212 LYS A N 1
ATOM 1691 C CA . LYS A 1 212 ? 5.636 -9.577 -12.203 1.00 88.75 212 LYS A CA 1
ATOM 1692 C C . LYS A 1 212 ? 4.870 -10.480 -11.242 1.00 88.75 212 LYS A C 1
ATOM 1694 O O . LYS A 1 212 ? 4.738 -10.170 -10.058 1.00 88.75 212 LYS A O 1
ATOM 1699 N N . ARG A 1 213 ? 4.316 -11.586 -11.731 1.00 87.44 213 ARG A N 1
ATOM 1700 C CA . ARG A 1 213 ? 3.558 -12.507 -10.877 1.00 87.44 213 ARG A CA 1
ATOM 1701 C C . ARG A 1 213 ? 4.388 -12.883 -9.646 1.00 87.44 213 ARG A C 1
ATOM 1703 O O . ARG A 1 213 ? 5.501 -13.347 -9.818 1.00 87.44 213 ARG A O 1
ATOM 1710 N N . GLU A 1 214 ? 3.831 -12.674 -8.449 1.00 90.19 214 GLU A N 1
ATOM 1711 C CA . GLU A 1 214 ? 4.429 -12.999 -7.134 1.00 90.19 214 GLU A CA 1
ATOM 1712 C C . GLU A 1 214 ? 5.657 -12.166 -6.710 1.00 90.19 214 GLU A C 1
ATOM 1714 O O . GLU A 1 214 ? 6.106 -12.294 -5.568 1.00 90.19 214 GLU A O 1
ATOM 1719 N N . PHE A 1 215 ? 6.144 -11.243 -7.551 1.00 95.38 215 PHE A N 1
ATOM 1720 C CA . PHE A 1 215 ? 7.354 -10.464 -7.269 1.00 95.38 215 PHE A CA 1
ATOM 1721 C C . PHE A 1 215 ? 7.183 -8.961 -7.497 1.00 95.38 215 PHE A C 1
ATOM 1723 O O . PHE A 1 215 ? 6.583 -8.514 -8.476 1.00 95.38 215 PHE A O 1
ATOM 1730 N N . VAL A 1 216 ? 7.816 -8.180 -6.626 1.00 97.19 216 VAL A N 1
ATOM 1731 C CA . VAL A 1 216 ? 8.093 -6.754 -6.831 1.00 97.19 216 VAL A CA 1
ATOM 1732 C C . VAL A 1 216 ? 9.510 -6.619 -7.384 1.00 97.19 216 VAL A C 1
ATOM 1734 O O . VAL A 1 216 ? 10.427 -7.263 -6.882 1.00 97.19 216 VAL A O 1
ATOM 1737 N N . LEU A 1 217 ? 9.713 -5.788 -8.403 1.00 97.25 217 LEU A N 1
ATOM 1738 C CA . LEU A 1 217 ? 11.036 -5.595 -8.997 1.00 97.25 217 LEU A CA 1
ATOM 1739 C C . LEU A 1 217 ? 11.836 -4.547 -8.216 1.00 97.25 217 LEU A C 1
ATOM 1741 O O . LEU A 1 217 ? 11.313 -3.487 -7.850 1.00 97.25 217 LEU A O 1
ATOM 1745 N N . GLY A 1 218 ? 13.109 -4.840 -7.978 1.00 97.94 218 GLY A N 1
ATOM 1746 C CA . GLY A 1 218 ? 14.089 -3.876 -7.500 1.00 97.94 218 GLY A CA 1
ATOM 1747 C C . GLY A 1 218 ? 14.632 -3.007 -8.637 1.00 97.94 218 GLY A C 1
ATOM 1748 O O . GLY A 1 218 ? 14.441 -3.300 -9.821 1.00 97.94 218 GLY A O 1
ATOM 1749 N N . VAL A 1 219 ? 15.304 -1.912 -8.286 1.00 97.81 219 VAL A N 1
ATOM 1750 C CA . VAL A 1 219 ? 15.776 -0.918 -9.269 1.00 97.81 219 VAL A CA 1
ATOM 1751 C C . VAL A 1 219 ? 16.827 -1.434 -10.247 1.00 97.81 219 VAL A C 1
ATOM 1753 O O . VAL A 1 219 ? 17.000 -0.846 -11.314 1.00 97.81 219 VAL A O 1
ATOM 1756 N N . ASN A 1 220 ? 17.503 -2.538 -9.922 1.00 96.88 220 ASN A N 1
ATOM 1757 C CA . ASN A 1 220 ? 18.525 -3.140 -10.776 1.00 96.88 220 ASN A CA 1
ATOM 1758 C C . ASN A 1 220 ? 17.987 -4.276 -11.649 1.00 96.88 220 ASN A C 1
ATOM 1760 O O . ASN A 1 220 ? 18.780 -5.004 -12.244 1.00 96.88 220 ASN A O 1
ATOM 1764 N N . HIS A 1 221 ? 16.666 -4.444 -11.725 1.00 94.19 221 HIS A N 1
ATOM 1765 C CA . HIS A 1 221 ? 16.068 -5.515 -12.505 1.00 94.19 221 HIS A CA 1
ATOM 1766 C C . HIS A 1 221 ? 16.386 -5.356 -13.995 1.00 94.19 221 HIS A C 1
ATOM 1768 O O . HIS A 1 221 ? 16.134 -4.307 -14.591 1.00 94.19 221 HIS A O 1
ATOM 1774 N N . SER A 1 222 ? 16.886 -6.428 -14.604 1.00 90.06 222 SER A N 1
ATOM 1775 C CA . SER A 1 222 ? 17.015 -6.565 -16.051 1.00 90.06 222 SER A CA 1
ATOM 1776 C C . SER A 1 222 ? 16.632 -7.978 -16.492 1.00 90.06 222 SER A C 1
ATOM 1778 O O . SER A 1 222 ? 16.588 -8.906 -15.683 1.00 90.06 222 SER A O 1
ATOM 1780 N N . ASN A 1 223 ? 16.408 -8.155 -17.796 1.00 83.88 223 ASN A N 1
ATOM 1781 C CA . ASN A 1 223 ? 16.114 -9.470 -18.377 1.00 83.88 223 ASN A CA 1
ATOM 1782 C C . ASN A 1 223 ? 17.255 -10.483 -18.170 1.00 83.88 223 ASN A C 1
ATOM 1784 O O . ASN A 1 223 ? 17.006 -11.683 -18.120 1.00 83.88 223 ASN A O 1
ATOM 1788 N N . GLU A 1 224 ? 18.498 -10.009 -18.063 1.00 88.69 224 GLU A N 1
ATOM 1789 C CA . GLU A 1 224 ? 19.684 -10.852 -17.872 1.00 88.69 224 GLU A CA 1
ATOM 1790 C C . GLU A 1 224 ? 19.961 -11.135 -16.393 1.00 88.69 224 GLU A C 1
ATOM 1792 O O . GLU A 1 224 ? 20.434 -12.214 -16.039 1.00 88.69 224 GLU A O 1
ATOM 1797 N N . LYS A 1 225 ? 19.664 -10.165 -15.519 1.00 91.94 225 LYS A N 1
ATOM 1798 C CA . LYS A 1 225 ? 19.893 -10.257 -14.079 1.00 91.94 225 LYS A CA 1
ATOM 1799 C C . LYS A 1 225 ? 18.638 -9.817 -13.317 1.00 91.94 225 LYS A C 1
ATOM 1801 O O . LYS A 1 225 ? 18.458 -8.625 -13.053 1.00 91.94 225 LYS A O 1
ATOM 1806 N N . PRO A 1 226 ? 17.785 -10.775 -12.924 1.00 92.69 226 PRO A N 1
ATOM 1807 C CA . PRO A 1 226 ? 16.599 -10.487 -12.135 1.00 92.69 226 PRO A CA 1
ATOM 1808 C C . PRO A 1 226 ? 16.947 -9.883 -10.766 1.00 92.69 226 PRO A C 1
ATOM 1810 O O . PRO A 1 226 ? 17.722 -10.456 -10.002 1.00 92.69 226 PRO A O 1
ATOM 1813 N N . ASP A 1 227 ? 16.343 -8.741 -10.445 1.00 96.94 227 ASP A N 1
ATOM 1814 C CA . ASP A 1 227 ? 16.342 -8.127 -9.110 1.00 96.94 227 ASP A CA 1
ATOM 1815 C C . ASP A 1 227 ? 14.906 -8.166 -8.573 1.00 96.94 227 ASP A C 1
ATOM 1817 O O . ASP A 1 227 ? 14.081 -7.321 -8.921 1.00 96.94 227 ASP A O 1
ATOM 1821 N N . GLU A 1 228 ? 14.558 -9.220 -7.833 1.00 96.75 228 GLU A N 1
ATOM 1822 C CA . GLU A 1 228 ? 13.160 -9.588 -7.567 1.00 96.75 228 GLU A CA 1
ATOM 1823 C C . GLU A 1 228 ? 12.910 -9.885 -6.093 1.00 96.75 228 GLU A C 1
ATOM 1825 O O . GLU A 1 228 ? 13.560 -10.732 -5.483 1.00 96.75 228 GLU A O 1
ATOM 1830 N N . PHE A 1 229 ? 11.938 -9.181 -5.520 1.00 97.94 229 PHE A N 1
ATOM 1831 C CA . PHE A 1 229 ? 11.507 -9.330 -4.141 1.00 97.94 229 PHE A CA 1
ATOM 1832 C C . PHE A 1 229 ? 10.224 -10.182 -4.078 1.00 97.94 229 PHE A C 1
ATOM 1834 O O . PHE A 1 229 ? 9.197 -9.751 -4.614 1.00 97.94 229 PHE A O 1
ATOM 1841 N N . PRO A 1 230 ? 10.240 -11.365 -3.429 1.00 97.62 230 PRO A N 1
ATOM 1842 C CA . PRO A 1 230 ? 9.052 -12.204 -3.274 1.00 97.62 230 PRO A CA 1
ATOM 1843 C C . PRO A 1 230 ? 8.030 -11.559 -2.333 1.00 97.62 230 PRO A C 1
ATOM 1845 O O . PRO A 1 230 ? 8.344 -11.265 -1.178 1.00 97.62 230 PRO A O 1
A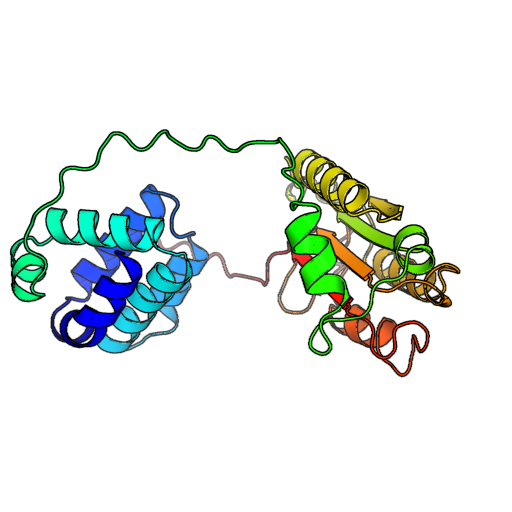TOM 1848 N N . ILE A 1 231 ? 6.786 -11.396 -2.792 1.00 95.44 231 ILE A N 1
ATOM 1849 C CA . ILE A 1 231 ? 5.711 -10.773 -1.996 1.00 95.44 231 ILE A CA 1
ATOM 1850 C C . ILE A 1 231 ? 5.431 -11.567 -0.709 1.00 95.44 231 ILE A C 1
ATOM 1852 O O . ILE A 1 231 ? 5.152 -10.974 0.336 1.00 95.44 231 ILE A O 1
ATOM 1856 N N . ASP A 1 232 ? 5.595 -12.891 -0.745 1.00 96.12 232 ASP A N 1
ATOM 1857 C CA . ASP A 1 232 ? 5.400 -13.779 0.406 1.00 96.12 232 ASP A CA 1
ATOM 1858 C C . ASP A 1 232 ? 6.268 -13.422 1.618 1.00 96.12 232 ASP A C 1
ATOM 1860 O O . ASP A 1 232 ? 5.860 -13.641 2.764 1.00 96.12 232 ASP A O 1
ATOM 1864 N N . ASN A 1 233 ? 7.425 -12.787 1.399 1.00 97.00 233 ASN A N 1
ATOM 1865 C CA . ASN A 1 233 ? 8.275 -12.324 2.491 1.00 97.00 233 ASN A CA 1
ATOM 1866 C C . ASN A 1 233 ? 7.577 -11.263 3.356 1.00 97.00 233 ASN A C 1
ATOM 1868 O O . ASN A 1 233 ? 7.827 -11.214 4.559 1.00 97.00 233 ASN A O 1
ATOM 1872 N N . ILE A 1 234 ? 6.663 -10.459 2.795 1.00 97.25 234 ILE A N 1
ATOM 1873 C CA . ILE A 1 234 ? 5.875 -9.487 3.569 1.00 97.25 234 ILE A CA 1
ATOM 1874 C C . ILE A 1 234 ? 4.992 -10.226 4.581 1.00 97.25 234 ILE A C 1
ATOM 1876 O O . ILE A 1 234 ? 5.011 -9.912 5.773 1.00 97.25 234 ILE A O 1
ATOM 1880 N N . TYR A 1 235 ? 4.246 -11.237 4.124 1.00 95.06 235 TYR A N 1
ATOM 1881 C CA . TYR A 1 235 ? 3.352 -12.018 4.983 1.00 95.06 235 TYR A CA 1
ATOM 1882 C C . TYR A 1 235 ? 4.122 -12.830 6.021 1.00 95.06 235 TYR A C 1
ATOM 1884 O O . TYR A 1 235 ? 3.687 -12.926 7.168 1.00 95.06 235 TYR A O 1
ATOM 1892 N N . LYS A 1 236 ? 5.282 -13.369 5.638 1.00 96.44 236 LYS A N 1
ATOM 1893 C CA . LYS A 1 236 ? 6.183 -14.081 6.542 1.00 96.44 236 LYS A CA 1
ATOM 1894 C C . LYS A 1 236 ? 6.691 -13.169 7.659 1.00 96.44 236 LYS A C 1
ATOM 1896 O O . LYS A 1 236 ? 6.487 -13.482 8.829 1.00 96.44 236 LYS A O 1
ATOM 1901 N N . TYR A 1 237 ? 7.287 -12.026 7.318 1.00 97.19 237 TYR A N 1
ATOM 1902 C CA . TYR A 1 237 ? 7.905 -11.126 8.298 1.00 97.19 237 TYR A CA 1
ATOM 1903 C C . TYR A 1 237 ? 6.898 -10.431 9.206 1.00 97.19 237 TYR A C 1
ATOM 1905 O O . TYR A 1 237 ? 7.169 -10.264 10.391 1.00 97.19 237 TYR A O 1
ATOM 1913 N N . LEU A 1 238 ? 5.727 -10.063 8.687 1.00 96.12 238 LEU A N 1
ATOM 1914 C CA . LEU A 1 238 ? 4.650 -9.489 9.499 1.00 96.12 238 LEU A CA 1
ATOM 1915 C C . LEU A 1 238 ? 3.765 -10.564 10.139 1.00 96.12 238 LEU A C 1
ATOM 1917 O O . LEU A 1 238 ? 2.797 -1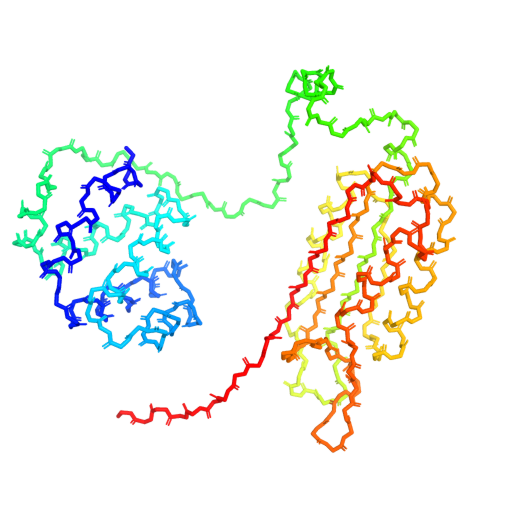0.241 10.830 1.00 96.12 238 LEU A O 1
ATOM 1921 N N . GLY A 1 239 ? 4.054 -11.839 9.892 1.00 93.75 239 GLY A N 1
ATOM 1922 C CA . GLY A 1 239 ? 3.319 -12.976 10.418 1.00 93.75 239 GLY A CA 1
ATOM 1923 C C . GLY A 1 239 ? 3.469 -13.128 11.934 1.00 93.75 239 GLY A C 1
ATOM 1924 O O . GLY A 1 239 ? 4.389 -12.580 12.538 1.00 93.75 239 GLY A O 1
ATOM 1925 N N . PRO A 1 240 ? 2.574 -13.896 12.572 1.00 91.50 240 PRO A N 1
ATOM 1926 C CA . PRO A 1 240 ? 2.556 -14.087 14.024 1.00 91.50 240 PRO A CA 1
ATOM 1927 C C . PRO A 1 240 ? 3.850 -14.706 14.579 1.00 91.50 240 PRO A C 1
ATOM 1929 O O . PRO A 1 240 ? 4.230 -14.430 15.712 1.00 91.50 240 PRO A O 1
ATOM 1932 N N . GLN A 1 241 ? 4.523 -15.531 13.772 1.00 91.94 241 GLN A N 1
ATOM 1933 C CA . GLN A 1 241 ? 5.763 -16.214 14.145 1.00 91.94 241 GLN A CA 1
ATOM 1934 C C . GLN A 1 241 ? 6.969 -15.268 14.161 1.00 91.94 241 GLN A C 1
ATOM 1936 O O . GLN A 1 241 ? 7.798 -15.359 15.059 1.00 91.94 241 GLN A O 1
ATOM 1941 N N . GLU A 1 242 ? 7.067 -14.359 13.186 1.00 95.31 242 GLU A N 1
ATOM 1942 C CA . GLU A 1 242 ? 8.226 -13.466 13.053 1.00 95.31 242 GLU A CA 1
ATOM 1943 C C . GLU A 1 242 ? 8.018 -12.079 13.663 1.00 95.31 242 GLU A C 1
ATOM 1945 O O . GLU A 1 242 ? 8.997 -11.439 14.045 1.00 95.31 242 GLU A O 1
ATOM 1950 N N . CYS A 1 243 ? 6.771 -11.618 13.790 1.00 96.12 243 CYS A N 1
ATOM 1951 C CA . CYS A 1 243 ? 6.438 -10.347 14.424 1.00 96.12 243 CYS A CA 1
ATOM 1952 C C . CYS A 1 243 ? 5.290 -10.512 15.440 1.00 96.12 243 CYS A C 1
ATOM 1954 O O . CYS A 1 243 ? 4.147 -10.109 15.180 1.00 96.12 243 CYS A O 1
ATOM 1956 N N . PRO A 1 244 ? 5.580 -11.058 16.640 1.00 95.62 244 PRO A N 1
ATOM 1957 C CA . PRO A 1 244 ? 4.593 -11.198 17.712 1.00 95.62 244 PRO A CA 1
ATOM 1958 C C . PRO A 1 244 ? 3.967 -9.864 18.144 1.00 95.62 244 PRO A C 1
ATOM 1960 O O . PRO A 1 244 ? 2.815 -9.826 18.566 1.00 95.62 244 PRO A O 1
ATOM 1963 N N . ALA A 1 245 ? 4.693 -8.751 17.984 1.00 96.56 245 ALA A N 1
ATOM 1964 C CA . ALA A 1 245 ? 4.211 -7.404 18.294 1.00 96.56 245 ALA A CA 1
ATOM 1965 C C . ALA A 1 245 ? 2.960 -6.997 17.490 1.00 96.56 245 ALA A C 1
ATOM 1967 O O . ALA A 1 245 ? 2.208 -6.123 17.927 1.00 96.56 245 ALA A O 1
ATOM 1968 N N . LEU A 1 246 ? 2.725 -7.638 16.338 1.00 96.31 246 LEU A N 1
ATOM 1969 C CA . LEU A 1 246 ? 1.568 -7.418 15.470 1.00 96.31 246 LEU A CA 1
ATOM 1970 C C . LEU A 1 246 ? 0.514 -8.534 15.553 1.00 96.31 246 LEU A C 1
ATOM 1972 O O . LEU A 1 246 ? -0.363 -8.635 14.690 1.00 96.31 246 LEU A O 1
ATOM 1976 N N . MET A 1 247 ? 0.580 -9.391 16.573 1.00 95.00 247 MET A N 1
ATOM 1977 C CA . MET A 1 247 ? -0.477 -10.359 16.865 1.00 95.00 247 MET A CA 1
ATOM 1978 C C . MET A 1 247 ? -1.805 -9.654 17.127 1.00 95.00 247 MET A C 1
ATOM 1980 O O . MET A 1 247 ? -1.857 -8.696 17.892 1.00 95.00 247 MET A O 1
ATOM 1984 N N . ASN A 1 248 ? -2.881 -10.142 16.501 1.00 93.44 248 ASN A N 1
ATOM 1985 C CA . ASN A 1 248 ? -4.239 -9.591 16.610 1.00 93.44 248 ASN A CA 1
ATOM 1986 C C . ASN A 1 248 ? -4.378 -8.111 16.207 1.00 93.44 248 ASN A C 1
ATOM 1988 O O . ASN A 1 248 ? -5.385 -7.482 16.525 1.00 93.44 248 ASN A O 1
ATOM 1992 N N . LYS A 1 249 ? -3.393 -7.564 15.486 1.00 95.50 249 LYS A N 1
ATOM 1993 C CA . LYS A 1 249 ? -3.410 -6.198 14.962 1.00 95.50 249 LYS A CA 1
ATOM 1994 C C . LYS A 1 249 ? -3.537 -6.227 13.435 1.00 95.50 249 LYS A C 1
ATOM 1996 O O . LYS A 1 249 ? -2.864 -7.043 12.793 1.00 95.50 249 LYS A O 1
ATOM 2001 N N . PRO A 1 250 ? -4.378 -5.372 12.830 1.00 96.94 250 PRO A N 1
ATOM 2002 C CA . PRO A 1 250 ? -4.540 -5.320 11.384 1.00 96.94 250 PRO A CA 1
ATOM 2003 C C . PRO A 1 250 ? -3.253 -4.869 10.679 1.00 96.94 250 PRO A C 1
ATOM 2005 O O . PRO A 1 250 ? -2.567 -3.934 11.103 1.00 96.94 250 PRO A O 1
ATOM 2008 N N . LYS A 1 251 ? -2.953 -5.550 9.569 1.00 97.44 251 LYS A N 1
ATOM 2009 C CA . LYS A 1 251 ? -1.795 -5.318 8.696 1.00 97.44 251 LYS A CA 1
ATOM 2010 C C . LYS A 1 251 ? -2.325 -4.970 7.315 1.00 97.44 251 LYS A C 1
ATOM 2012 O O . LYS A 1 251 ? -2.834 -5.845 6.617 1.00 97.44 251 LYS A O 1
ATOM 2017 N N . ILE A 1 252 ? -2.256 -3.698 6.942 1.00 98.38 252 ILE A N 1
ATOM 2018 C CA . ILE A 1 252 ? -2.768 -3.229 5.659 1.00 98.38 252 ILE A CA 1
ATOM 2019 C C . ILE A 1 252 ? -1.603 -3.185 4.673 1.00 98.38 252 ILE A C 1
ATOM 2021 O O . ILE A 1 252 ? -0.676 -2.395 4.836 1.00 98.38 252 ILE A O 1
ATOM 2025 N N . ILE A 1 253 ? -1.640 -4.053 3.664 1.00 97.81 253 ILE A N 1
ATOM 2026 C CA . ILE A 1 253 ? -0.589 -4.163 2.648 1.00 97.81 253 ILE A CA 1
ATOM 2027 C C . ILE A 1 253 ? -1.152 -3.656 1.320 1.00 97.81 253 ILE A C 1
ATOM 2029 O O . ILE A 1 253 ? -2.130 -4.203 0.813 1.00 97.81 253 ILE A O 1
ATOM 2033 N N . ILE A 1 254 ? -0.540 -2.610 0.768 1.00 97.69 254 ILE A N 1
ATOM 2034 C CA . ILE A 1 254 ? -0.907 -2.015 -0.520 1.00 97.69 254 ILE A CA 1
ATOM 2035 C C . ILE A 1 254 ? 0.277 -2.190 -1.466 1.00 97.69 254 ILE A C 1
ATOM 2037 O O . ILE A 1 254 ? 1.363 -1.677 -1.208 1.00 97.69 254 ILE A O 1
ATOM 2041 N N . ILE A 1 255 ? 0.067 -2.907 -2.568 1.00 95.94 255 ILE A N 1
ATOM 2042 C CA . ILE A 1 255 ? 1.099 -3.133 -3.581 1.00 95.94 255 ILE A CA 1
ATOM 2043 C C . ILE A 1 255 ? 0.595 -2.571 -4.902 1.00 95.94 255 ILE A C 1
ATOM 2045 O O . ILE A 1 255 ? -0.358 -3.090 -5.481 1.00 95.94 255 ILE A O 1
ATOM 2049 N N . GLN A 1 256 ? 1.247 -1.515 -5.377 1.00 95.31 256 GLN A N 1
ATOM 2050 C CA . GLN A 1 256 ? 1.053 -1.000 -6.725 1.00 95.31 256 GLN A CA 1
ATOM 2051 C C . GLN A 1 256 ? 2.203 -1.511 -7.592 1.00 95.31 256 GLN A C 1
ATOM 2053 O O . GLN A 1 256 ? 3.273 -0.904 -7.649 1.00 95.31 256 GLN A O 1
ATOM 2058 N N . ALA A 1 257 ? 1.971 -2.641 -8.249 1.00 91.06 257 ALA A N 1
ATOM 2059 C CA . ALA A 1 257 ? 2.911 -3.236 -9.185 1.00 91.06 257 ALA A CA 1
ATOM 2060 C C . ALA A 1 257 ? 2.164 -4.072 -10.230 1.00 91.06 257 ALA A C 1
ATOM 2062 O O . ALA A 1 257 ? 1.086 -4.608 -9.956 1.00 91.06 257 ALA A O 1
ATOM 2063 N N . CYS A 1 258 ? 2.740 -4.199 -11.425 1.00 86.69 258 CYS A N 1
ATOM 2064 C CA . CYS A 1 258 ? 2.228 -5.119 -12.437 1.00 86.69 258 CYS A CA 1
ATOM 2065 C C . CYS A 1 258 ? 2.323 -6.572 -11.938 1.00 86.69 258 CYS A C 1
ATOM 2067 O O . CYS A 1 258 ? 3.165 -6.904 -11.107 1.00 86.69 258 CYS A O 1
ATOM 2069 N N . ARG A 1 259 ? 1.479 -7.464 -12.467 1.00 83.19 259 ARG A N 1
ATOM 2070 C CA . ARG A 1 259 ? 1.498 -8.906 -12.141 1.00 83.19 259 ARG A CA 1
ATOM 2071 C C . ARG A 1 259 ? 1.989 -9.772 -13.308 1.00 83.19 259 ARG A C 1
ATOM 2073 O O . ARG A 1 259 ? 1.860 -10.990 -13.260 1.00 83.19 259 ARG A O 1
ATOM 2080 N N . GLY A 1 260 ? 2.597 -9.148 -14.318 1.00 68.88 260 GLY A N 1
ATOM 2081 C CA . GLY A 1 260 ? 2.968 -9.763 -15.595 1.00 68.88 260 GLY A CA 1
ATOM 2082 C C . GLY A 1 260 ? 1.914 -9.547 -16.687 1.00 68.88 260 GLY A C 1
ATOM 2083 O O . GLY A 1 260 ? 0.792 -9.145 -16.395 1.00 68.88 260 GLY A O 1
ATOM 2084 N N . GLY A 1 261 ? 2.316 -9.790 -17.936 1.00 55.34 261 GLY A N 1
ATOM 2085 C CA . GLY A 1 261 ? 1.480 -9.720 -19.135 1.00 55.34 261 GLY A CA 1
ATOM 2086 C C . GLY A 1 261 ? 2.347 -9.849 -20.390 1.00 55.34 261 GLY A C 1
ATOM 2087 O O . GLY A 1 261 ? 3.305 -9.096 -20.559 1.00 55.34 261 GLY A O 1
ATOM 2088 N N . SER A 1 262 ? 2.061 -10.832 -21.244 1.00 41.72 262 SER A N 1
ATOM 2089 C CA . SER A 1 262 ? 2.634 -10.905 -22.588 1.00 41.72 262 SER A CA 1
ATOM 2090 C C . SER A 1 262 ? 1.977 -9.832 -23.450 1.00 41.72 262 SER A C 1
ATOM 2092 O O . SER A 1 262 ? 0.782 -9.918 -23.720 1.00 41.72 262 SER A O 1
ATOM 2094 N N . LEU A 1 263 ? 2.752 -8.849 -23.910 1.00 40.84 263 LEU A N 1
ATOM 2095 C CA . LEU A 1 263 ? 2.372 -8.017 -25.051 1.00 40.84 263 LEU A CA 1
ATOM 2096 C C . LEU A 1 263 ? 2.326 -8.921 -26.289 1.00 40.84 263 LEU A C 1
ATOM 2098 O O . LEU A 1 263 ? 3.319 -9.046 -27.002 1.00 40.84 263 LEU A O 1
ATOM 2102 N N . TYR A 1 264 ? 1.203 -9.590 -26.537 1.00 34.75 264 TYR A N 1
ATOM 2103 C CA . TYR A 1 264 ? 0.901 -10.018 -27.895 1.00 34.75 264 TYR A CA 1
ATOM 2104 C C . TYR A 1 264 ? 0.331 -8.795 -28.609 1.00 34.75 264 TYR A C 1
ATOM 2106 O O . TYR A 1 264 ? -0.740 -8.330 -28.224 1.00 34.75 264 TYR A O 1
ATOM 2114 N N . PRO A 1 265 ? 1.024 -8.230 -29.613 1.00 38.66 265 PRO A N 1
ATOM 2115 C CA . PRO A 1 265 ? 0.403 -7.242 -30.470 1.00 38.66 265 PRO A CA 1
ATOM 2116 C C . PRO A 1 265 ? -0.672 -7.973 -31.275 1.00 38.66 265 PRO A C 1
ATOM 2118 O O . PRO A 1 265 ? -0.377 -8.677 -32.242 1.00 38.66 265 PRO A O 1
ATOM 2121 N N . SER A 1 266 ? -1.925 -7.849 -30.851 1.00 35.34 266 SER A N 1
ATOM 2122 C CA . SER A 1 266 ? -3.074 -8.135 -31.695 1.00 35.34 266 SER A CA 1
ATOM 2123 C C . SER A 1 266 ? -3.119 -7.060 -32.780 1.00 35.34 266 SER A C 1
ATOM 2125 O O . SER A 1 266 ? -3.729 -6.007 -32.629 1.00 35.34 266 SER A O 1
ATOM 2127 N N . TRP A 1 267 ? -2.417 -7.317 -33.883 1.00 37.00 267 TRP A N 1
ATOM 2128 C CA . TRP A 1 267 ? -2.702 -6.641 -35.140 1.00 37.00 267 TRP A CA 1
ATOM 2129 C C . TRP A 1 267 ? -4.096 -7.086 -35.592 1.00 37.00 267 TRP A C 1
ATOM 2131 O O . TRP A 1 267 ? -4.307 -8.271 -35.862 1.00 37.00 267 TRP A O 1
ATOM 2141 N N . VAL A 1 268 ? -5.032 -6.139 -35.632 1.00 38.84 268 VAL A N 1
ATOM 2142 C CA . VAL A 1 268 ? -6.218 -6.207 -36.494 1.00 38.84 268 VAL A CA 1
ATOM 2143 C C . VAL A 1 268 ? -5.954 -5.309 -37.689 1.00 38.84 268 VAL A C 1
ATOM 2145 O O . VAL A 1 268 ? -5.506 -4.163 -37.455 1.00 38.84 268 VAL A O 1
#

Foldseek 3Di:
DLLVLLVLLLVVQLVPDDPVNLLVLLVQCVVVVVDPPVLSVCLVPVDPDSSSSSNSSSVSQSVSHDVSSVSSLVSCCVVPVPSSVVSVNDDDDDDDPDPPPDPDLDDDDDDPVVVVVQCPDPVDQHDDPQQLQLAAEEAEAEAAAPPNVQHNPPVVVVSVSVVVVCVVSSYDYDYDYQFFLVVVLVSLLVVLVDPSLLSHQEYEYEHAAAAEAQWGFGRHDDPVDGRTHGPVSNCVCLDCVNRVSCVVHYYHYHYHYDHDDDPPPPDD

InterPro domains:
  IPR001309 Peptidase C14, p20 domain [PS50208] (133-262)
  IPR001315 CARD domain [PF00619] (5-88)
  IPR001315 CARD domain [PS50209] (1-91)
  IPR002398 Peptidase C14 family [PTHR47901] (1-267)
  IPR011029 Death-like domain superfamily [G3DSA:1.10.533.10] (2-90)
  IPR011029 Death-like domain superfamily [SSF47986] (4-88)
  IPR011600 Peptidase C14, caspase domain [PF00656] (135-261)
  IPR015917 Peptidase C14A, caspase catalytic domain [PR00376] (133-146)
  IPR015917 Peptidase C14A, caspase catalytic domain [PR00376] (152-170)
  IPR015917 Peptidase C14A, caspase catalytic domain [PR00376] (170-188)
  IPR015917 Peptidase C14A, caspase catalytic domain [PR00376] (203-211)
  IPR015917 Peptidase C14A, caspase catalytic domain [PR00376] (243-261)
  IPR015917 Peptidase C14A, caspase catalytic domain [SM00115] (124-268)
  IPR029030 Caspase-like domain superfamily [SSF52129] (122-266)
  IPR033139 Peptidase family C14A, cysteine active site [PS01122] (249-260)

Radius of gyration: 23.0 Å; chains: 1; bounding box: 58×38×60 Å

Secondary structure (DSSP, 8-state):
-HHHHHHHHHHHHHHH--HHHHHHHHHHHHHTTSS-HHHHHHHHHS-SSHHHHHHHHHHHHHHT-HHHHHHHHHHHHHH-HHHHHHTT-----PPP------------PPPHHHHHHHHT-TTS----HHHHHT-EEEEEE----SSGGG--TTHHHHHHHHHHHHHHTT-EEEEEES--HHHHHHHHHHHHT-GGGGT-S-EEEEEES-EETTEEEPTT--SSS--EEETHHHHHHTSTTT-GGGTTS-EEEEEE------------

Organism: Fundulus heteroclitus (NCBI:txid8078)

pLDDT: mean 85.63, std 15.53, range [32.5, 98.81]